Protein AF-0000000075139981 (afdb_homodimer)

Sequence (364 aa):
MVPLRWGAVAALVLLVSISVVKASDPNGEVESMTYFVHCTDEVNIVAGPGKDGRDLTKLAFGSTLVFDNDVTVGPERDSKLVGRRQGMAVMDNFAGTNYYLLFTVIFEHHEKYQGSLQVQGTEIGSGAREITVVGGTGDFRGARGYSTFHLYTSDPYPIIQQDFVIYKSSFNYKPSADSSDMMVPLRWGAVAALVLLVSISVVKASDPNGEVESMTYFVHCTDEVNIVAGPGKDGRDLTKLAFGSTLVFDNDVTVGPERDSKLVGRRQGMAVMDNFAGTNYYLLFTVIFEHHEKYQGSLQVQGTEIGSGAREITVVGGTGDFRGARGYSTFHLYTSDPYPIIQQDFVIYKSSFNYKPSADSSDM

Nearest PDB structures (foldseek):
  4h69-assembly2_F  TM=7.386E-01  e=1.114E-06  Physcomitrium patens
  4h69-assembly2_C  TM=7.225E-01  e=1.175E-06  Physcomitrium patens
  4h69-assembly1_A  TM=7.412E-01  e=1.057E-06  Physcomitrium patens
  4h6a-assembly2_F  TM=7.439E-01  e=2.209E-06  Physcomitrium patens
  4h6c-assembly2_B  TM=7.080E-01  e=1.114E-06  Physcomitrium patens

Secondary structure (DSSP, 8-state):
-------------------------TT--EEEEEEEEE--S-EEEEESTTTT---GGG--TT-EEEEEEEEESSSSTTSPEEEEEEEEEEE--TTS--EEEEEEEEESS-SS--EEEEEEEEEE-SSSEEEEEEEEEETTTT--EEEEEEEEE-SSS-EEEEEEEEEGGGTT----GGGS--/-------------------------TT--EEEEEEEEE--S-EEEEESTTTTS--GGG--TT-EEEEEEEEESSSSTTSPEEEEEEEEEEE-STTS--EEEEEEEEESS-SS--EEEEEEEEEESSSSEEEEEEEEEETTTT--EEEEEEEEE-SSS-EEEEEEEEEGGGTT----GGGS--

Organism: Marchantia polymorpha (NCBI:txid3197)

Solvent-accessible surface area (backbone atoms only — not comparable to full-atom values): 19180 Å² total; per-residue (Å²): 132,78,80,78,79,78,75,80,77,78,75,76,75,76,76,75,75,73,76,69,76,77,77,65,31,91,86,53,49,65,47,75,48,66,33,19,37,42,54,58,89,47,51,41,33,76,25,27,46,45,50,80,35,70,59,73,86,48,58,36,60,32,15,24,36,39,42,60,25,49,23,16,66,40,86,52,92,84,35,58,65,26,32,38,38,40,39,37,38,29,25,23,26,83,86,57,82,37,38,29,35,42,35,34,38,37,34,76,54,42,93,85,50,50,38,28,40,33,35,41,32,47,50,42,70,80,72,62,23,41,32,16,25,58,24,35,34,69,43,28,38,61,20,34,22,33,32,37,34,33,78,69,39,65,71,96,44,40,28,32,40,40,35,38,42,32,29,39,89,37,26,64,69,74,78,63,80,79,72,57,91,121,133,80,79,77,76,79,75,78,75,75,77,74,75,75,77,75,75,73,71,72,72,69,80,51,40,91,87,62,49,64,47,76,49,66,34,19,36,43,55,61,85,49,46,37,27,27,31,50,48,43,36,88,36,71,55,73,86,46,57,38,65,54,14,26,35,26,30,41,25,49,23,17,65,40,86,53,91,84,35,58,64,26,33,35,36,30,26,37,35,31,26,71,31,88,85,59,82,35,37,36,36,42,36,17,41,39,33,76,52,40,93,86,47,50,33,28,40,27,35,44,43,59,51,44,72,80,73,62,23,40,38,39,31,56,17,10,28,70,43,26,35,44,21,35,40,35,32,39,35,34,80,69,40,65,70,98,44,38,28,32,38,38,36,38,42,33,28,40,80,36,28,62,69,74,78,62,80,80,72,58,92,120

pLDDT: mean 82.08, std 22.67, range [23.89, 98.75]

InterPro domains:
  IPR004265 Dirigent protein [PF03018] (44-154)
  IPR004265 Dirigent protein [PTHR21495] (23-154)
  IPR044859 Allene oxide cyclase/Dirigent protein [G3DSA:2.40.480.10] (20-164)

Structure (mmCIF, N/CA/C/O backbone):
data_AF-0000000075139981-model_v1
#
loop_
_entity.id
_entity.type
_entity.pdbx_description
1 polymer 'Dirigent protein'
#
loop_
_atom_site.group_PDB
_atom_site.id
_atom_site.type_symbol
_atom_site.label_atom_id
_atom_site.label_alt_id
_atom_site.label_comp_id
_atom_site.label_asym_id
_atom_site.label_entity_id
_atom_site.label_seq_id
_atom_site.pdbx_PDB_ins_code
_atom_site.Cartn_x
_atom_site.Cartn_y
_atom_site.Cartn_z
_atom_site.occupancy
_atom_site.B_iso_or_equiv
_atom_site.auth_seq_id
_atom_site.auth_comp_id
_atom_site.auth_asym_id
_atom_site.auth_atom_id
_atom_site.pdbx_PDB_model_num
ATOM 1 N N . MET A 1 1 ? 1.606 53.094 -37.344 1 25.81 1 MET A N 1
ATOM 2 C CA . MET A 1 1 ? 1.666 52.656 -35.969 1 25.81 1 MET A CA 1
ATOM 3 C C . MET A 1 1 ? 0.458 51.781 -35.625 1 25.81 1 MET A C 1
ATOM 5 O O . MET A 1 1 ? -0.66 52.281 -35.5 1 25.81 1 MET A O 1
ATOM 9 N N . VAL A 1 2 ? 0.405 50.625 -36.219 1 34.19 2 VAL A N 1
ATOM 10 C CA . VAL A 1 2 ? -0.708 49.688 -36.125 1 34.19 2 VAL A CA 1
ATOM 11 C C . VAL A 1 2 ? -0.905 49.281 -34.688 1 34.19 2 VAL A C 1
ATOM 13 O O . VAL A 1 2 ? 0.053 48.906 -34 1 34.19 2 VAL A O 1
ATOM 16 N N . PRO A 1 3 ? -1.941 49.75 -34.062 1 36 3 PRO A N 1
ATOM 17 C CA . PRO A 1 3 ? -2.127 49.406 -32.625 1 36 3 PRO A CA 1
ATOM 18 C C . PRO A 1 3 ? -2.23 47.906 -32.406 1 36 3 PRO A C 1
ATOM 20 O O . PRO A 1 3 ? -2.738 47.188 -33.25 1 36 3 PRO A O 1
ATOM 23 N N . LEU A 1 4 ? -1.202 47.344 -31.766 1 31.8 4 LEU A N 1
ATOM 24 C CA . LEU A 1 4 ? -1.07 45.969 -31.281 1 31.8 4 LEU A CA 1
ATOM 25 C C . LEU A 1 4 ? -2.215 45.625 -30.344 1 31.8 4 LEU A C 1
ATOM 27 O O . LEU A 1 4 ? -2.395 46.25 -29.312 1 31.8 4 LEU A O 1
ATOM 31 N N . ARG A 1 5 ? -3.377 45.188 -30.922 1 33.84 5 ARG A N 1
ATOM 32 C CA . ARG A 1 5 ? -4.492 44.656 -30.141 1 33.84 5 ARG A CA 1
ATOM 33 C C . ARG A 1 5 ? -4.023 43.594 -29.156 1 33.84 5 ARG A C 1
ATOM 35 O O . ARG A 1 5 ? -3.504 42.531 -29.578 1 33.84 5 ARG A O 1
ATOM 42 N N . TRP A 1 6 ? -3.547 43.938 -27.969 1 30.95 6 TRP A N 1
ATOM 43 C CA . TRP A 1 6 ? -3.211 43 -26.891 1 30.95 6 TRP A CA 1
ATOM 44 C C . TRP A 1 6 ? -4.398 42.125 -26.531 1 30.95 6 TRP A C 1
ATOM 46 O O . TRP A 1 6 ? -5.453 42.625 -26.125 1 30.95 6 TRP A O 1
ATOM 56 N N . GLY A 1 7 ? -4.727 41.125 -27.328 1 31.28 7 GLY A N 1
ATOM 57 C CA . GLY A 1 7 ? -5.75 40.188 -26.922 1 31.28 7 GLY A CA 1
ATOM 58 C C . GLY A 1 7 ? -5.48 39.562 -25.562 1 31.28 7 GLY A C 1
ATOM 59 O O . GLY A 1 7 ? -4.379 39.062 -25.312 1 31.28 7 GLY A O 1
ATOM 60 N N . ALA A 1 8 ? -6.184 40 -24.469 1 34.22 8 ALA A N 1
ATOM 61 C CA . ALA A 1 8 ? -6.203 39.5 -23.109 1 34.22 8 ALA A CA 1
ATOM 62 C C . ALA A 1 8 ? -6.57 38 -23.078 1 34.22 8 ALA A C 1
ATOM 64 O O . ALA A 1 8 ? -7.664 37.625 -23.516 1 34.22 8 ALA A O 1
ATOM 65 N N . VAL A 1 9 ? -5.641 37.156 -23.312 1 30.23 9 VAL A N 1
ATOM 66 C CA . VAL A 1 9 ? -5.891 35.75 -23.062 1 30.23 9 VAL A CA 1
ATOM 67 C C . VAL A 1 9 ? -6.254 35.562 -21.594 1 30.23 9 VAL A C 1
ATOM 69 O O . VAL A 1 9 ? -5.441 35.812 -20.703 1 30.23 9 VAL A O 1
ATOM 72 N N . ALA A 1 10 ? -7.492 35.656 -21.203 1 31.77 10 ALA A N 1
ATOM 73 C CA . ALA A 1 10 ? -7.98 35.312 -19.875 1 31.77 10 ALA A CA 1
ATOM 74 C C . ALA A 1 10 ? -7.676 33.844 -19.547 1 31.77 10 ALA A C 1
ATOM 76 O O . ALA A 1 10 ? -8.102 32.938 -20.266 1 31.77 10 ALA A O 1
ATOM 77 N N . ALA A 1 11 ? -6.551 33.594 -18.938 1 33.5 11 ALA A N 1
ATOM 78 C CA . ALA A 1 11 ? -6.25 32.312 -18.328 1 33.5 11 ALA A CA 1
ATOM 79 C C . ALA A 1 11 ? -7.348 31.891 -17.359 1 33.5 11 ALA A C 1
ATOM 81 O O . ALA A 1 11 ? -7.547 32.531 -16.328 1 33.5 11 ALA A O 1
ATOM 82 N N . LEU A 1 12 ? -8.359 31.312 -17.859 1 32.22 12 LEU A N 1
ATOM 83 C CA . LEU A 1 12 ? -9.328 30.656 -16.984 1 32.22 12 LEU A CA 1
ATOM 84 C C . LEU A 1 12 ? -8.641 29.609 -16.094 1 32.22 12 LEU A C 1
ATOM 86 O O . LEU A 1 12 ? -8.18 28.578 -16.578 1 32.22 12 LEU A O 1
ATOM 90 N N . VAL A 1 13 ? -8.031 30.062 -15.039 1 32.53 13 VAL A N 1
ATOM 91 C CA . VAL A 1 13 ? -7.617 29.141 -13.977 1 32.53 13 VAL A CA 1
ATOM 92 C C . VAL A 1 13 ? -8.828 28.359 -13.469 1 32.53 13 VAL A C 1
ATOM 94 O O . VAL A 1 13 ? -9.734 28.938 -12.859 1 32.53 13 VAL A O 1
ATOM 97 N N . LEU A 1 14 ? -9.188 27.297 -14.164 1 34.28 14 LEU A N 1
ATOM 98 C CA . LEU A 1 14 ? -10.133 26.328 -13.617 1 34.28 14 LEU A CA 1
ATOM 99 C C . LEU A 1 14 ? -9.719 25.891 -12.211 1 34.28 14 LEU A C 1
ATOM 101 O O . LEU A 1 14 ? -8.695 25.234 -12.047 1 34.28 14 LEU A O 1
ATOM 105 N N . LEU A 1 15 ? -10.172 26.609 -11.219 1 33.84 15 LEU A N 1
ATOM 106 C CA . LEU A 1 15 ? -10.164 26.125 -9.844 1 33.84 15 LEU A CA 1
ATOM 107 C C . LEU A 1 15 ? -10.805 24.75 -9.734 1 33.84 15 LEU A C 1
ATOM 109 O O . LEU A 1 15 ? -12.023 24.609 -9.891 1 33.84 15 LEU A O 1
ATOM 113 N N . VAL A 1 16 ? -10.117 23.75 -10.125 1 32.38 16 VAL A N 1
ATOM 114 C CA . VAL A 1 16 ? -10.531 22.391 -9.812 1 32.38 16 VAL A CA 1
ATOM 115 C C . VAL A 1 16 ? -10.758 22.266 -8.305 1 32.38 16 VAL A C 1
ATOM 117 O O . VAL A 1 16 ? -9.812 22.344 -7.52 1 32.38 16 VAL A O 1
ATOM 120 N N . SER A 1 17 ? -11.922 22.625 -7.848 1 31.53 17 SER A N 1
ATOM 121 C CA . SER A 1 17 ? -12.367 22.203 -6.52 1 31.53 17 SER A CA 1
ATOM 122 C C . SER A 1 17 ? -12.336 20.688 -6.383 1 31.53 17 SER A C 1
ATOM 124 O O . SER A 1 17 ? -13.117 19.984 -7.027 1 31.53 17 SER A O 1
ATOM 126 N N . ILE A 1 18 ? -11.219 20.188 -6.148 1 31.75 18 ILE A N 1
ATOM 127 C CA . ILE A 1 18 ? -11.125 18.797 -5.723 1 31.75 18 ILE A CA 1
ATOM 128 C C . ILE A 1 18 ? -12 18.578 -4.488 1 31.75 18 ILE A C 1
ATOM 130 O O . ILE A 1 18 ? -11.727 19.125 -3.422 1 31.75 18 ILE A O 1
ATOM 134 N N . SER A 1 19 ? -13.289 18.359 -4.754 1 29.16 19 SER A N 1
ATOM 135 C CA . SER A 1 19 ? -14.117 17.875 -3.656 1 29.16 19 SER A CA 1
ATOM 136 C C . SER A 1 19 ? -13.508 16.625 -3.008 1 29.16 19 SER A C 1
ATOM 138 O O . SER A 1 19 ? -13.438 15.57 -3.631 1 29.16 19 SER A O 1
ATOM 140 N N . VAL A 1 20 ? -12.648 16.812 -2.08 1 31.19 20 VAL A N 1
ATOM 141 C CA . VAL A 1 20 ? -12.172 15.734 -1.219 1 31.19 20 VAL A CA 1
ATOM 142 C C . VAL A 1 20 ? -13.352 15.078 -0.509 1 31.19 20 VAL A C 1
ATOM 144 O O . VAL A 1 20 ? -14.102 15.742 0.215 1 31.19 20 VAL A O 1
ATOM 147 N N . VAL A 1 21 ? -14.031 14.188 -1.089 1 32.41 21 VAL A N 1
ATOM 148 C CA . VAL A 1 21 ? -15.016 13.438 -0.307 1 32.41 21 VAL A CA 1
ATOM 149 C C . VAL A 1 21 ? -14.43 13.094 1.062 1 32.41 21 VAL A C 1
ATOM 151 O O . VAL A 1 21 ? -13.359 12.5 1.155 1 32.41 21 VAL A O 1
ATOM 154 N N . LYS A 1 22 ? -14.727 13.844 2.088 1 35.25 22 LYS A N 1
ATOM 155 C CA . LYS A 1 22 ? -14.445 13.656 3.508 1 35.25 22 LYS A CA 1
ATOM 156 C C . LYS A 1 22 ? -14.734 12.227 3.941 1 35.25 22 LYS A C 1
ATOM 158 O O . LYS A 1 22 ? -15.867 11.75 3.82 1 35.25 22 LYS A O 1
ATOM 163 N N . ALA A 1 23 ? -13.898 11.289 3.766 1 40.94 23 ALA A N 1
ATOM 164 C CA . ALA A 1 23 ? -13.938 9.914 4.258 1 40.94 23 ALA A CA 1
ATOM 165 C C . ALA A 1 23 ? -14.219 9.875 5.758 1 40.94 23 ALA A C 1
ATOM 167 O O . ALA A 1 23 ? -13.484 10.469 6.551 1 40.94 23 ALA A O 1
ATOM 168 N N . SER A 1 24 ? -15.5 9.688 6.16 1 39.16 24 SER A N 1
ATOM 169 C CA . SER A 1 24 ? -16.125 9.883 7.469 1 39.16 24 SER A CA 1
ATOM 170 C C . SER A 1 24 ? -15.586 8.883 8.484 1 39.16 24 SER A C 1
ATOM 172 O O . SER A 1 24 ? -15.219 7.758 8.125 1 39.16 24 SER A O 1
ATOM 174 N N . ASP A 1 25 ? -14.719 9.211 9.422 1 47.19 25 ASP A N 1
ATOM 175 C CA . ASP A 1 25 ? -14.641 8.578 10.734 1 47.19 25 ASP A CA 1
ATOM 176 C C . ASP A 1 25 ? -15.961 7.918 11.117 1 47.19 25 ASP A C 1
ATOM 178 O O . ASP A 1 25 ? -17.031 8.461 10.836 1 47.19 25 ASP A O 1
ATOM 182 N N . PRO A 1 26 ? -16.031 6.609 11.25 1 49.06 26 PRO A N 1
ATOM 183 C CA . PRO A 1 26 ? -17.328 6.199 11.773 1 49.06 26 PRO A CA 1
ATOM 184 C C . PRO A 1 26 ? -18 7.281 12.625 1 49.06 26 PRO A C 1
ATOM 186 O O . PRO A 1 26 ? -19.219 7.422 12.617 1 49.06 26 PRO A O 1
ATOM 189 N N . ASN A 1 27 ? -17.172 7.941 13.469 1 54.03 27 ASN A N 1
ATOM 190 C CA . ASN A 1 27 ? -17.781 8.984 14.289 1 54.03 27 ASN A CA 1
ATOM 191 C C . ASN A 1 27 ? -17.609 10.359 13.656 1 54.03 27 ASN A C 1
ATOM 193 O O . ASN A 1 27 ? -18.109 11.359 14.18 1 54.03 27 ASN A O 1
ATOM 197 N N . GLY A 1 28 ? -17 10.367 12.523 1 67.44 28 GLY A N 1
ATOM 198 C CA . GLY A 1 28 ? -16.953 11.539 11.656 1 67.44 28 GLY A CA 1
ATOM 199 C C . GLY A 1 28 ? -15.891 12.531 12.055 1 67.44 28 GLY A C 1
ATOM 200 O O . GLY A 1 28 ? -15.602 13.477 11.312 1 67.44 28 GLY A O 1
ATOM 201 N N . GLU A 1 29 ? -15.148 12.328 13.242 1 87.56 29 GLU A N 1
ATOM 202 C CA . GLU A 1 29 ? -14.18 13.359 13.609 1 87.56 29 GLU A CA 1
ATOM 203 C C . GLU A 1 29 ? -12.781 13.016 13.094 1 87.56 29 GLU A C 1
ATOM 205 O O . GLU A 1 29 ? -12.281 11.914 13.336 1 87.56 29 GLU A O 1
ATOM 210 N N . VAL A 1 30 ? -12.18 13.953 12.43 1 93.44 30 VAL A N 1
ATOM 211 C CA . VAL A 1 30 ? -10.867 13.703 11.836 1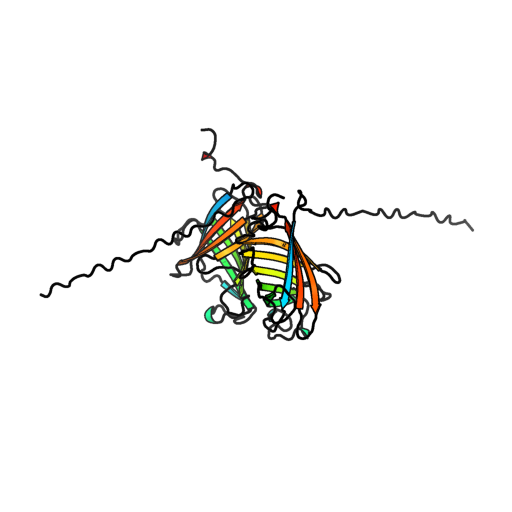 93.44 30 VAL A CA 1
ATOM 212 C C . VAL A 1 30 ? -9.906 14.828 12.195 1 93.44 30 VAL A C 1
ATOM 214 O O . VAL A 1 30 ? -10.336 15.93 12.539 1 93.44 30 VAL A O 1
ATOM 217 N N . GLU A 1 31 ? -8.664 14.477 12.352 1 93.62 31 GLU A N 1
ATOM 218 C CA . GLU A 1 31 ? -7.547 15.414 12.367 1 93.62 31 GLU A CA 1
ATOM 219 C C . GLU A 1 31 ? -6.891 15.508 10.992 1 93.62 31 GLU A C 1
ATOM 221 O O . GLU A 1 31 ? -6.438 14.5 10.445 1 93.62 31 GLU A O 1
ATOM 226 N N . SER A 1 32 ? -6.953 16.734 10.406 1 95.44 32 SER A N 1
ATOM 227 C CA . SER A 1 32 ? -6.355 16.938 9.094 1 95.44 32 SER A CA 1
ATOM 228 C C . SER A 1 32 ? -5.051 17.719 9.195 1 95.44 32 SER A C 1
ATOM 230 O O . SER A 1 32 ? -4.973 18.703 9.93 1 95.44 32 SER A O 1
ATOM 232 N N . MET A 1 33 ? -4.066 17.25 8.461 1 95.94 33 MET A N 1
ATOM 233 C CA . MET A 1 33 ? -2.762 17.906 8.391 1 95.94 33 MET A CA 1
ATOM 234 C C . MET A 1 33 ? -2.248 17.953 6.961 1 95.94 33 MET A C 1
ATOM 236 O O . MET A 1 33 ? -2.418 17 6.199 1 95.94 33 MET A O 1
ATOM 240 N N . THR A 1 34 ? -1.642 19.047 6.625 1 97.62 34 THR A N 1
ATOM 241 C CA . THR A 1 34 ? -1.031 19.219 5.309 1 97.62 34 THR A CA 1
ATOM 242 C C . THR A 1 34 ? 0.443 19.594 5.445 1 97.62 34 THR A C 1
ATOM 244 O O . THR A 1 34 ? 0.798 20.469 6.227 1 97.62 34 THR A O 1
ATOM 247 N N . TYR A 1 35 ? 1.273 18.906 4.621 1 97.94 35 TYR A N 1
ATOM 248 C CA . TYR A 1 35 ? 2.697 19.219 4.586 1 97.94 35 TYR A CA 1
ATOM 249 C C . TYR A 1 35 ? 3.242 19.109 3.164 1 97.94 35 TYR A C 1
ATOM 251 O O . TYR A 1 35 ? 2.531 18.688 2.252 1 97.94 35 TYR A O 1
ATOM 259 N N . PHE A 1 36 ? 4.523 19.531 3.133 1 98.38 36 PHE A N 1
ATOM 260 C CA . PHE A 1 36 ? 5.191 19.516 1.838 1 98.38 36 PHE A CA 1
ATOM 261 C C . PHE A 1 36 ? 6.477 18.703 1.904 1 98.38 36 PHE A C 1
ATOM 263 O O . PHE A 1 36 ? 7.285 18.875 2.82 1 98.38 36 PHE A O 1
ATOM 270 N N . VAL A 1 37 ? 6.59 17.844 0.97 1 97.94 37 VAL A N 1
ATOM 271 C CA . VAL A 1 37 ? 7.738 16.938 0.892 1 97.94 37 VAL A CA 1
ATOM 272 C C . VAL A 1 37 ? 8.695 17.422 -0.196 1 97.94 37 VAL A C 1
ATOM 274 O O . VAL A 1 37 ? 8.312 17.547 -1.361 1 97.94 37 VAL A O 1
ATOM 277 N N . HIS A 1 38 ? 9.906 17.641 0.156 1 97.44 38 HIS A N 1
ATOM 278 C CA . HIS A 1 38 ? 10.945 18.094 -0.771 1 97.44 38 HIS A CA 1
ATOM 279 C C . HIS A 1 38 ? 11.766 16.906 -1.287 1 97.44 38 HIS A C 1
ATOM 281 O O . HIS A 1 38 ? 12.586 16.359 -0.554 1 97.44 38 HIS A O 1
ATOM 287 N N . CYS A 1 39 ? 11.5 16.547 -2.539 1 94.25 39 CYS A N 1
ATOM 288 C CA . CYS A 1 39 ? 12.148 15.391 -3.146 1 94.25 39 CYS A CA 1
ATOM 289 C C . CYS A 1 39 ? 13.469 15.781 -3.789 1 94.25 39 CYS A C 1
ATOM 291 O O . CYS A 1 39 ? 13.625 15.688 -5.008 1 94.25 39 CYS A O 1
ATOM 293 N N . THR A 1 40 ? 14.414 16.016 -3.043 1 90.38 40 THR A N 1
ATOM 294 C CA . THR A 1 40 ? 15.734 16.406 -3.529 1 90.38 40 THR A CA 1
ATOM 295 C C . THR A 1 40 ? 16.516 15.188 -3.994 1 90.38 40 THR A C 1
ATOM 297 O O . THR A 1 40 ? 15.945 14.133 -4.258 1 90.38 40 THR A O 1
ATOM 300 N N . ASP A 1 41 ? 17.797 15.297 -4.207 1 81.88 41 ASP A N 1
ATOM 301 C CA . ASP A 1 41 ? 18.656 14.234 -4.742 1 81.88 41 ASP A CA 1
ATOM 302 C C . ASP A 1 41 ? 18.938 13.172 -3.684 1 81.88 41 ASP A C 1
ATOM 304 O O . ASP A 1 41 ? 19.828 12.336 -3.859 1 81.88 41 ASP A O 1
ATOM 308 N N . GLU A 1 42 ? 18.172 13.141 -2.705 1 86.81 42 GLU A N 1
ATOM 309 C CA . GLU A 1 42 ? 18.328 12.141 -1.654 1 86.81 42 GLU A CA 1
ATOM 310 C C . GLU A 1 42 ? 17.5 10.898 -1.946 1 86.81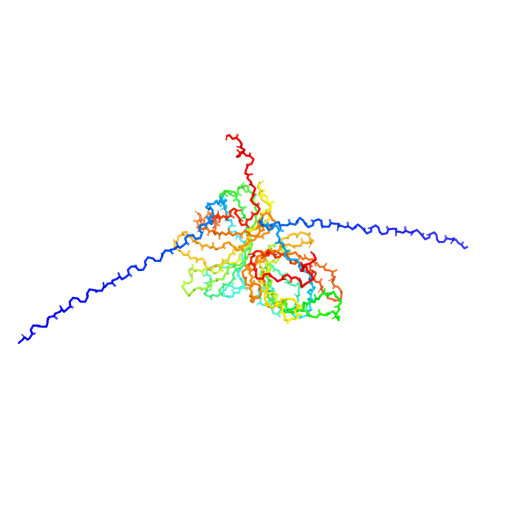 42 GLU A C 1
ATOM 312 O O . GLU A 1 42 ? 16.641 10.516 -1.149 1 86.81 42 GLU A O 1
ATOM 317 N N . VAL A 1 43 ? 17.734 10.359 -3.168 1 89.62 43 VAL A N 1
ATOM 318 C CA . VAL A 1 43 ? 17.047 9.164 -3.639 1 89.62 43 VAL A CA 1
ATOM 319 C C . VAL A 1 43 ? 18.031 8.234 -4.328 1 89.62 43 VAL A C 1
ATOM 321 O O . VAL A 1 43 ? 19 8.695 -4.953 1 89.62 43 VAL A O 1
ATOM 324 N N . ASN A 1 44 ? 17.891 6.91 -4.125 1 92.06 44 ASN A N 1
ATOM 325 C CA . ASN A 1 44 ? 18.688 5.906 -4.812 1 92.06 44 ASN A CA 1
ATOM 326 C C . ASN A 1 44 ? 17.828 4.754 -5.316 1 92.06 44 ASN A C 1
ATOM 328 O O . ASN A 1 44 ? 16.844 4.371 -4.668 1 92.06 44 ASN A O 1
ATOM 332 N N . ILE A 1 45 ? 18.25 4.234 -6.508 1 92.12 45 ILE A N 1
ATOM 333 C CA . ILE A 1 45 ? 17.672 2.988 -6.996 1 92.12 45 ILE A CA 1
ATOM 334 C C . ILE A 1 45 ? 18.406 1.8 -6.379 1 92.12 45 ILE A C 1
ATOM 336 O O . ILE A 1 45 ? 19.609 1.618 -6.605 1 92.12 45 ILE A O 1
ATOM 340 N N . VAL A 1 46 ? 17.719 0.926 -5.629 1 91.06 46 VAL A N 1
ATOM 341 C CA . VAL A 1 46 ? 18.438 -0.056 -4.82 1 91.06 46 VAL A CA 1
ATOM 342 C C . VAL A 1 46 ? 18.125 -1.464 -5.32 1 91.06 46 VAL A C 1
ATOM 344 O O . VAL A 1 46 ? 18.797 -2.428 -4.941 1 91.06 46 VAL A O 1
ATOM 347 N N . ALA A 1 47 ? 17.125 -1.591 -6.117 1 90.06 47 ALA A N 1
ATOM 348 C CA . ALA A 1 47 ? 16.781 -2.889 -6.688 1 90.06 47 ALA A CA 1
ATOM 349 C C . ALA A 1 47 ? 16.062 -2.725 -8.023 1 90.06 47 ALA A C 1
ATOM 351 O O . ALA A 1 47 ? 15.484 -1.67 -8.305 1 90.06 47 ALA A O 1
ATOM 352 N N . GLY A 1 48 ? 16.078 -3.76 -8.875 1 89.94 48 GLY A N 1
ATOM 353 C CA . GLY A 1 48 ? 15.398 -3.736 -10.164 1 89.94 48 GLY A CA 1
ATOM 354 C C . GLY A 1 48 ? 16.172 -3.012 -11.242 1 89.94 48 GLY A C 1
ATOM 355 O O . GLY A 1 48 ? 17.375 -2.781 -11.094 1 89.94 48 GLY A O 1
ATOM 356 N N . PRO A 1 49 ? 15.43 -2.791 -12.336 1 83.25 49 PRO A N 1
ATOM 357 C CA . PRO A 1 49 ? 16.078 -2.037 -13.414 1 83.25 49 PRO A CA 1
ATOM 358 C C . PRO A 1 49 ? 16.625 -0.688 -12.945 1 83.25 49 PRO A C 1
ATOM 360 O O . PRO A 1 49 ? 15.953 0.015 -12.18 1 83.25 49 PRO A O 1
ATOM 363 N N . GLY A 1 50 ? 17.797 -0.432 -13.398 1 78.94 50 GLY A N 1
ATOM 364 C CA . GLY A 1 50 ? 18.438 0.823 -13.031 1 78.94 50 GLY A CA 1
ATOM 365 C C . GLY A 1 50 ? 19.188 0.749 -11.719 1 78.94 50 GLY A C 1
ATOM 366 O O . GLY A 1 50 ? 19.75 1.746 -11.258 1 78.94 50 GLY A O 1
ATOM 367 N N . LYS A 1 51 ? 19.156 -0.624 -11.391 1 78.25 51 LYS A N 1
ATOM 368 C CA . LYS A 1 51 ? 19.859 -0.831 -10.125 1 78.25 51 LYS A CA 1
ATOM 369 C C . LYS A 1 51 ? 21.344 -0.491 -10.266 1 78.25 51 LYS A C 1
ATOM 371 O O . LYS A 1 51 ? 21.969 -0.818 -11.273 1 78.25 51 LYS A O 1
ATOM 376 N N . ASP A 1 52 ? 21.781 0.582 -9.711 1 74.19 52 ASP A N 1
ATOM 377 C CA . ASP A 1 52 ? 23.172 1.029 -9.625 1 74.19 52 ASP A CA 1
ATOM 378 C C . ASP A 1 52 ? 23.312 2.488 -10.055 1 74.19 52 ASP A C 1
ATOM 380 O O . ASP A 1 52 ? 24.406 2.949 -10.375 1 74.19 52 ASP A O 1
ATOM 384 N N . GLY A 1 53 ? 22.172 3.023 -10.141 1 74.81 53 GLY A N 1
ATOM 385 C CA . GLY A 1 53 ? 22.234 4.438 -10.477 1 74.81 53 GLY A CA 1
ATOM 386 C C . GLY A 1 53 ? 21.141 5.254 -9.828 1 74.81 53 GLY A C 1
ATOM 387 O O . GLY A 1 53 ? 20.438 4.762 -8.938 1 74.81 53 GLY A O 1
ATOM 388 N N . ARG A 1 54 ? 21.25 6.535 -10.148 1 79.62 54 ARG A N 1
ATOM 389 C CA . ARG A 1 54 ? 20.219 7.484 -9.719 1 79.62 54 ARG A CA 1
ATOM 390 C C . ARG A 1 54 ? 19.469 8.047 -10.914 1 79.62 54 ARG A C 1
ATOM 392 O O . ARG A 1 54 ? 18.797 9.07 -10.797 1 79.62 54 ARG A O 1
ATOM 399 N N . ASP A 1 55 ? 19.719 7.391 -12.047 1 86.19 55 ASP A N 1
ATOM 400 C CA . ASP A 1 55 ? 19.078 7.863 -13.266 1 86.19 55 ASP A CA 1
ATOM 401 C C . ASP A 1 55 ? 17.609 7.434 -13.305 1 86.19 55 ASP A C 1
ATOM 403 O O . ASP A 1 55 ? 17.281 6.336 -13.758 1 86.19 55 ASP A O 1
ATOM 407 N N . LEU A 1 56 ? 16.75 8.289 -12.945 1 84.38 56 LEU A N 1
ATOM 408 C CA . LEU A 1 56 ? 15.336 7.988 -12.766 1 84.38 56 LEU A CA 1
ATOM 409 C C . LEU A 1 56 ? 14.656 7.734 -14.109 1 84.38 56 LEU A C 1
ATOM 411 O O . LEU A 1 56 ? 13.531 7.23 -14.164 1 84.38 56 LEU A O 1
ATOM 415 N N . THR A 1 57 ? 15.289 8.016 -15.188 1 84.75 57 THR A N 1
ATOM 416 C CA . THR A 1 57 ? 14.711 7.758 -16.5 1 84.75 57 THR A CA 1
ATOM 417 C C . THR A 1 57 ? 14.797 6.277 -16.844 1 84.75 57 THR A C 1
ATOM 419 O O . THR A 1 57 ? 14.148 5.816 -17.797 1 84.75 57 THR A O 1
ATOM 422 N N . LYS A 1 58 ? 15.531 5.562 -16.078 1 86.69 58 LYS A N 1
ATOM 423 C CA . LYS A 1 58 ? 15.742 4.148 -16.359 1 86.69 58 LYS A CA 1
ATOM 424 C C . LYS A 1 58 ? 14.82 3.27 -15.531 1 86.69 58 LYS A C 1
ATOM 426 O O . LYS A 1 58 ? 14.93 2.043 -15.547 1 86.69 58 LYS A O 1
ATOM 431 N N . LEU A 1 59 ? 13.945 3.91 -14.844 1 89.75 59 LEU A N 1
ATOM 432 C CA . LEU A 1 59 ? 13.039 3.135 -14 1 89.75 59 LEU A CA 1
ATOM 433 C C . LEU A 1 59 ? 12.109 2.277 -14.852 1 89.75 59 LEU A C 1
ATOM 435 O O . LEU A 1 59 ? 11.656 2.711 -15.914 1 89.75 59 LEU A O 1
ATOM 439 N N . ALA A 1 60 ? 11.914 1.068 -14.398 1 91.44 60 ALA A N 1
ATOM 440 C CA . ALA A 1 60 ? 10.969 0.135 -15 1 91.44 60 ALA A CA 1
ATOM 441 C C . ALA A 1 60 ? 10.312 -0.744 -13.938 1 91.44 60 ALA A C 1
ATOM 443 O O . ALA A 1 60 ? 10.609 -0.616 -12.75 1 91.44 60 ALA A O 1
ATOM 444 N N . PHE A 1 61 ? 9.461 -1.6 -14.43 1 92.5 61 PHE A N 1
ATOM 445 C CA . PHE A 1 61 ? 8.734 -2.502 -13.539 1 92.5 61 PHE A CA 1
ATOM 446 C C . PHE A 1 61 ? 9.695 -3.203 -12.586 1 92.5 61 PHE A C 1
ATOM 448 O O . PHE A 1 61 ? 10.664 -3.828 -13.016 1 92.5 61 PHE A O 1
ATOM 455 N N . GLY A 1 62 ? 9.43 -2.941 -11.25 1 93.12 62 GLY A N 1
ATOM 456 C CA . GLY A 1 62 ? 10.234 -3.568 -10.211 1 93.12 62 GLY A CA 1
ATOM 457 C C . GLY A 1 62 ? 11.305 -2.652 -9.656 1 93.12 62 GLY A C 1
ATOM 458 O O . GLY A 1 62 ? 11.945 -2.975 -8.656 1 93.12 62 GLY A O 1
ATOM 459 N N . SER A 1 63 ? 11.531 -1.577 -10.336 1 93.88 63 SER A N 1
ATOM 460 C CA . SER A 1 63 ? 12.492 -0.631 -9.773 1 93.88 63 SER A CA 1
ATOM 461 C C . SER A 1 63 ? 12.102 -0.231 -8.352 1 93.88 63 SER A C 1
ATOM 463 O O . SER A 1 63 ? 10.93 0.038 -8.078 1 93.88 63 SER A O 1
ATOM 465 N N . THR A 1 64 ? 13.109 -0.224 -7.504 1 94.19 64 THR A N 1
ATOM 466 C CA . THR A 1 64 ? 12.914 0.135 -6.105 1 94.19 64 THR A CA 1
ATOM 467 C C . THR A 1 64 ? 13.797 1.319 -5.723 1 94.19 64 THR A C 1
ATOM 469 O O . THR A 1 64 ? 15.016 1.271 -5.891 1 94.19 64 THR A O 1
ATOM 472 N N . LEU A 1 65 ? 13.086 2.301 -5.199 1 95.06 65 LEU A N 1
ATOM 473 C CA . LEU A 1 65 ? 13.758 3.512 -4.742 1 95.06 65 LEU A CA 1
ATOM 474 C C . LEU A 1 65 ? 13.711 3.611 -3.221 1 95.06 65 LEU A C 1
ATOM 476 O O . LEU A 1 65 ? 12.75 3.176 -2.592 1 95.06 65 LEU A O 1
ATOM 480 N N . VAL A 1 66 ? 14.805 4.195 -2.676 1 96 66 VAL A N 1
ATOM 481 C CA . VAL A 1 66 ? 14.812 4.586 -1.271 1 96 66 VAL A CA 1
ATOM 482 C C . VAL A 1 66 ? 15.031 6.094 -1.153 1 96 66 VAL A C 1
ATOM 484 O O . VAL A 1 66 ? 15.789 6.68 -1.924 1 96 66 VAL A O 1
ATOM 487 N N . PHE A 1 67 ? 14.305 6.695 -0.26 1 96.12 67 PHE A N 1
ATOM 488 C CA . PHE A 1 67 ? 14.375 8.148 -0.196 1 96.12 67 PHE A CA 1
ATOM 489 C C . PHE A 1 67 ? 14.398 8.633 1.251 1 96.12 67 PHE A C 1
ATOM 491 O O . PHE A 1 67 ? 14.008 7.891 2.16 1 96.12 67 PHE A O 1
ATOM 498 N N . ASP A 1 68 ? 14.898 9.766 1.468 1 97.56 68 ASP A N 1
ATOM 499 C CA . ASP A 1 68 ? 14.961 10.562 2.689 1 97.56 68 ASP A CA 1
ATOM 500 C C . ASP A 1 68 ? 14.68 12.031 2.4 1 97.56 68 ASP A C 1
ATOM 502 O O . ASP A 1 68 ? 15.547 12.75 1.896 1 97.56 68 ASP A O 1
ATOM 506 N N . ASN A 1 69 ? 13.453 12.484 2.77 1 97.56 69 ASN A N 1
ATOM 507 C CA . ASN A 1 69 ? 13.008 13.797 2.334 1 97.56 69 ASN A CA 1
ATOM 508 C C . ASN A 1 69 ? 12.734 14.719 3.52 1 97.56 69 ASN A C 1
ATOM 510 O O . ASN A 1 69 ? 12.219 14.281 4.547 1 97.56 69 ASN A O 1
ATOM 514 N N . ASP A 1 70 ? 12.906 16 3.248 1 97.5 70 ASP A N 1
ATOM 515 C CA . ASP A 1 70 ? 12.422 17 4.184 1 97.5 70 ASP A CA 1
ATOM 516 C C . ASP A 1 70 ? 10.898 17.141 4.098 1 97.5 70 ASP A C 1
ATOM 518 O O . ASP A 1 70 ? 10.328 17.109 3.008 1 97.5 70 ASP A O 1
ATOM 522 N N . VAL A 1 71 ? 10.328 17.297 5.242 1 97.88 71 VAL A N 1
ATOM 523 C CA . VAL A 1 71 ? 8.906 17.625 5.344 1 97.88 71 VAL A CA 1
ATOM 524 C C . VAL A 1 71 ? 8.742 18.984 6.012 1 97.88 71 VAL A C 1
ATOM 526 O O . VAL A 1 71 ? 9.25 19.219 7.113 1 97.88 71 VAL A O 1
ATOM 529 N N . THR A 1 72 ? 7.973 19.875 5.375 1 98.19 72 THR A N 1
ATOM 530 C CA . THR A 1 72 ? 7.848 21.25 5.871 1 98.19 72 THR A CA 1
ATOM 531 C C . THR A 1 72 ? 6.383 21.656 5.934 1 98.19 72 THR A C 1
ATOM 533 O O . THR A 1 72 ? 5.508 20.969 5.402 1 98.19 72 THR A O 1
ATOM 536 N N . VAL A 1 73 ? 6.145 22.828 6.59 1 97.69 73 VAL A N 1
ATOM 537 C CA . VAL A 1 73 ? 4.789 23.359 6.723 1 97.69 73 VAL A CA 1
ATOM 538 C C . VAL A 1 73 ? 4.355 23.984 5.402 1 97.69 73 VAL A C 1
ATOM 540 O O . VAL A 1 73 ? 3.174 23.953 5.047 1 97.69 73 VAL A O 1
ATOM 543 N N . GLY A 1 74 ? 5.332 24.547 4.617 1 97.81 74 GLY A N 1
ATOM 544 C CA . GLY A 1 74 ? 5.051 25.172 3.334 1 97.81 74 GLY A CA 1
ATOM 545 C C . GLY A 1 74 ? 5.98 24.703 2.227 1 97.81 74 GLY A C 1
ATOM 546 O O . GLY A 1 74 ? 6.953 23.984 2.484 1 97.81 74 GLY A O 1
ATOM 547 N N . PRO A 1 75 ? 5.691 25.125 0.995 1 97.5 75 PRO A N 1
ATOM 548 C CA . PRO A 1 75 ? 6.453 24.625 -0.155 1 97.5 75 PRO A CA 1
ATOM 549 C C . PRO A 1 75 ? 7.758 25.391 -0.374 1 97.5 75 PRO A C 1
ATOM 551 O O . PRO A 1 75 ? 8.609 24.953 -1.153 1 97.5 75 PRO A O 1
ATOM 554 N N . GLU A 1 76 ? 7.867 26.484 0.359 1 96.69 76 GLU A N 1
ATOM 555 C CA . GLU A 1 76 ? 9.078 27.281 0.166 1 96.69 76 GLU A CA 1
ATOM 556 C C . GLU A 1 76 ? 10.297 26.594 0.754 1 96.69 76 GLU A C 1
ATOM 558 O O . GLU A 1 76 ? 10.203 25.922 1.789 1 96.69 76 GLU A O 1
ATOM 563 N N . ARG A 1 77 ? 11.469 26.828 0.173 1 90.62 77 ARG A N 1
ATOM 564 C CA . ARG A 1 77 ? 12.703 26.156 0.587 1 90.62 77 ARG A CA 1
ATOM 565 C C . ARG A 1 77 ? 13.055 26.516 2.029 1 90.62 77 ARG A C 1
ATOM 567 O O . ARG A 1 77 ? 13.68 25.719 2.73 1 90.62 77 ARG A O 1
ATOM 574 N N . ASP A 1 78 ? 12.672 27.703 2.465 1 94.19 78 ASP A N 1
ATOM 575 C CA . ASP A 1 78 ? 13.008 28.125 3.822 1 94.19 78 ASP A CA 1
ATOM 57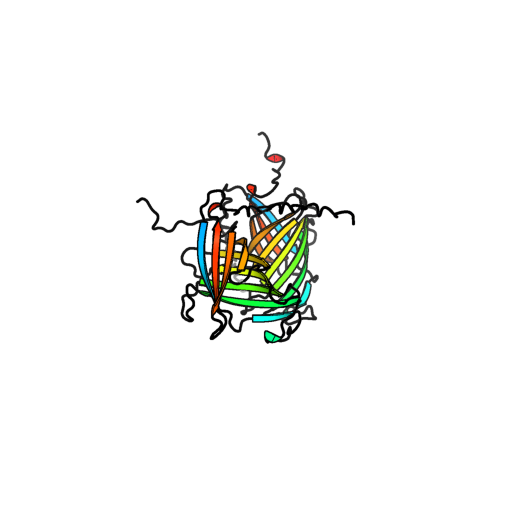6 C C . ASP A 1 78 ? 11.828 27.922 4.77 1 94.19 78 ASP A C 1
ATOM 578 O O . ASP A 1 78 ? 11.789 28.5 5.859 1 94.19 78 ASP A O 1
ATOM 582 N N . SER A 1 79 ? 10.984 27.125 4.27 1 96.62 79 SER A N 1
ATOM 583 C CA . SER A 1 79 ? 9.82 26.828 5.094 1 96.62 79 SER A CA 1
ATOM 584 C C . SER A 1 79 ? 10.211 26.047 6.34 1 96.62 79 SER A C 1
ATOM 586 O O . SER A 1 79 ? 11.172 25.266 6.316 1 96.62 79 SER A O 1
ATOM 588 N N . LYS A 1 80 ? 9.461 26.266 7.445 1 97.31 80 LYS A N 1
ATOM 589 C CA . LYS A 1 80 ? 9.719 25.578 8.711 1 97.31 80 LYS A CA 1
ATOM 590 C C . LYS A 1 80 ? 9.688 24.062 8.531 1 97.31 80 LYS A C 1
ATOM 592 O O . LYS A 1 80 ? 8.734 23.516 7.969 1 97.31 80 LYS A O 1
ATOM 597 N N . LEU A 1 81 ? 10.766 23.391 9.047 1 97.44 81 LEU A N 1
ATOM 598 C CA . LEU A 1 81 ? 10.883 21.938 9.039 1 97.44 81 LEU A CA 1
ATOM 599 C C . LEU A 1 81 ? 9.969 21.312 10.086 1 97.44 81 LEU A C 1
ATOM 601 O O . LEU A 1 81 ? 9.93 21.766 11.234 1 97.44 81 LEU A O 1
ATOM 605 N N . VAL A 1 82 ? 9.227 20.281 9.664 1 97.44 82 VAL A N 1
ATOM 606 C CA . VAL A 1 82 ? 8.375 19.562 10.594 1 97.44 82 VAL A CA 1
ATOM 607 C C . VAL A 1 82 ? 8.969 18.172 10.883 1 97.44 82 VAL A C 1
ATOM 609 O O . VAL A 1 82 ? 8.734 17.594 11.945 1 97.44 82 VAL A O 1
ATOM 612 N N . GLY A 1 83 ? 9.68 17.625 9.945 1 97.62 83 GLY A N 1
ATOM 613 C CA . GLY A 1 83 ? 10.281 16.312 10.109 1 97.62 83 GLY A CA 1
ATOM 614 C C . GLY A 1 83 ? 10.812 15.727 8.82 1 97.62 83 GLY A C 1
ATOM 615 O O . GLY A 1 83 ? 11.383 16.453 7.996 1 97.62 83 GLY A O 1
ATOM 616 N N . ARG A 1 84 ? 10.734 14.367 8.789 1 97.75 84 ARG A N 1
ATOM 617 C CA . ARG A 1 84 ? 11.289 13.625 7.664 1 97.75 84 ARG A CA 1
ATOM 618 C C . ARG A 1 84 ? 10.281 12.617 7.121 1 97.75 84 ARG A C 1
ATOM 620 O O . ARG A 1 84 ? 9.461 12.078 7.875 1 97.75 84 ARG A O 1
ATOM 627 N N . ARG A 1 85 ? 10.312 12.445 5.898 1 98.31 85 ARG A N 1
ATOM 628 C CA . ARG A 1 85 ? 9.688 11.305 5.242 1 98.31 85 ARG A CA 1
ATOM 629 C C . ARG A 1 85 ? 10.727 10.328 4.715 1 98.31 85 ARG A C 1
ATOM 631 O O . ARG A 1 85 ? 11.547 10.68 3.867 1 98.31 85 ARG A O 1
ATOM 638 N N . GLN A 1 86 ? 10.711 9.102 5.25 1 98.44 86 GLN A N 1
ATOM 639 C CA . GLN A 1 86 ? 11.711 8.086 4.934 1 98.44 86 GLN A CA 1
ATOM 640 C C . GLN A 1 86 ? 11.039 6.762 4.559 1 98.44 86 GLN A C 1
ATOM 642 O O . GLN A 1 86 ? 10.047 6.367 5.168 1 98.44 86 GLN A O 1
ATOM 647 N N . GLY A 1 87 ? 11.562 6.184 3.494 1 98.06 87 GLY A N 1
ATOM 648 C CA . GLY A 1 87 ? 10.992 4.91 3.086 1 98.06 87 GLY A CA 1
ATOM 649 C C . GLY A 1 87 ? 11.406 4.492 1.688 1 98.06 87 GLY A C 1
ATOM 650 O O . GLY A 1 87 ? 12.539 4.73 1.272 1 98.06 87 GLY A O 1
ATOM 651 N N . MET A 1 88 ? 10.469 3.82 1.028 1 97.06 88 MET A N 1
ATOM 652 C CA . MET A 1 88 ? 10.797 3.275 -0.287 1 97.06 88 MET A CA 1
ATOM 653 C C . MET A 1 88 ? 9.586 3.322 -1.211 1 97.06 88 MET A C 1
ATOM 655 O O . MET A 1 88 ? 8.453 3.459 -0.749 1 97.06 88 MET A O 1
ATOM 659 N N . ALA A 1 89 ? 9.859 3.277 -2.471 1 95.94 89 ALA A N 1
ATOM 660 C CA . ALA A 1 89 ? 8.891 3.178 -3.557 1 95.94 89 ALA A CA 1
ATOM 661 C C . ALA A 1 89 ? 9.258 2.049 -4.516 1 95.94 89 ALA A C 1
ATOM 663 O O . ALA A 1 89 ? 10.398 1.951 -4.965 1 95.94 89 ALA A O 1
ATOM 664 N N . VAL A 1 90 ? 8.344 1.183 -4.809 1 96.19 90 VAL A N 1
ATOM 665 C CA . VAL A 1 90 ? 8.523 0.078 -5.742 1 96.19 90 VAL A CA 1
ATOM 666 C C . VAL A 1 90 ? 7.582 0.247 -6.934 1 96.19 90 VAL A C 1
ATOM 668 O O . VAL A 1 90 ? 6.367 0.358 -6.762 1 96.19 90 VAL A O 1
ATOM 671 N N . MET A 1 91 ? 8.164 0.307 -8.148 1 94.5 91 MET A N 1
ATOM 672 C CA . MET A 1 91 ? 7.297 0.335 -9.32 1 94.5 91 MET A CA 1
ATOM 673 C C . MET A 1 91 ? 6.59 -1.004 -9.508 1 94.5 91 MET A C 1
ATOM 675 O O . MET A 1 91 ? 7.164 -1.942 -10.055 1 94.5 91 MET A O 1
ATOM 679 N N . ASP A 1 92 ? 5.328 -1.024 -9.102 1 95.5 92 ASP A N 1
ATOM 680 C CA . ASP A 1 92 ? 4.648 -2.311 -9 1 95.5 92 ASP A CA 1
ATOM 681 C C . ASP A 1 92 ? 3.533 -2.426 -10.039 1 95.5 92 ASP A C 1
ATOM 683 O O . ASP A 1 92 ? 2.6 -3.213 -9.875 1 95.5 92 ASP A O 1
ATOM 687 N N . ASN A 1 93 ? 3.498 -1.61 -10.969 1 92.56 93 ASN A N 1
ATOM 688 C CA . ASN A 1 93 ? 2.588 -1.698 -12.109 1 92.56 93 ASN A CA 1
ATOM 689 C C . ASN A 1 93 ? 3.342 -1.928 -13.414 1 92.56 93 ASN A C 1
ATOM 691 O O . ASN A 1 93 ? 4.305 -1.218 -13.711 1 92.56 93 ASN A O 1
ATOM 695 N N . PHE A 1 94 ? 2.789 -2.838 -14.141 1 87.25 94 PHE A N 1
ATOM 696 C CA . PHE A 1 94 ? 3.488 -3.238 -15.352 1 87.25 94 PHE A CA 1
ATOM 697 C C . PHE A 1 94 ? 3.512 -2.102 -16.359 1 87.25 94 PHE A C 1
ATOM 699 O O . PHE A 1 94 ? 4.43 -2.008 -17.188 1 87.25 94 PHE A O 1
ATOM 706 N N . ALA A 1 95 ? 2.568 -1.229 -16.281 1 86.12 95 ALA A N 1
ATOM 707 C CA . ALA A 1 95 ? 2.504 -0.072 -17.172 1 86.12 95 ALA A CA 1
ATOM 708 C C . ALA A 1 95 ? 3.516 0.993 -16.75 1 86.12 95 ALA A C 1
ATOM 710 O O . ALA A 1 95 ? 3.807 1.911 -17.516 1 86.12 95 ALA A O 1
ATOM 711 N N . GLY A 1 96 ? 4.047 0.883 -15.555 1 85.94 96 GLY A N 1
ATOM 712 C CA . GLY A 1 96 ? 5.066 1.809 -15.086 1 85.94 96 GLY A CA 1
ATOM 713 C C . GLY A 1 96 ? 4.5 3.15 -14.656 1 85.94 96 GLY A C 1
ATOM 714 O O . GLY A 1 96 ? 5.18 4.176 -14.75 1 85.94 96 GLY A O 1
ATOM 715 N N . THR A 1 97 ? 3.32 3.189 -14.109 1 84.19 97 THR A N 1
ATOM 716 C CA . THR A 1 97 ? 2.672 4.461 -13.812 1 84.19 97 THR A CA 1
ATOM 717 C C . THR A 1 97 ? 2.479 4.637 -12.312 1 84.19 97 THR A C 1
ATOM 719 O O . THR A 1 97 ? 2.225 5.742 -11.836 1 84.19 97 THR A O 1
ATOM 722 N N . ASN A 1 98 ? 2.588 3.508 -11.609 1 89.31 98 ASN A N 1
ATOM 723 C CA . ASN A 1 98 ? 2.312 3.598 -10.18 1 89.31 98 ASN A CA 1
ATOM 724 C C . ASN A 1 98 ? 3.426 2.961 -9.359 1 89.31 98 ASN A C 1
ATOM 726 O O . ASN A 1 98 ? 4.188 2.135 -9.859 1 89.31 98 ASN A O 1
ATOM 730 N N . TYR A 1 99 ? 3.477 3.447 -8.156 1 94.69 99 TYR A N 1
ATOM 731 C CA . TYR A 1 99 ? 4.414 2.906 -7.18 1 94.69 99 TYR A CA 1
ATOM 732 C C . TYR A 1 99 ? 3.68 2.361 -5.957 1 94.69 99 TYR A C 1
ATOM 734 O O . TYR A 1 99 ? 2.666 2.922 -5.539 1 94.69 99 TYR A O 1
ATOM 742 N N . TYR A 1 100 ? 4.137 1.227 -5.52 1 97.06 100 TYR A N 1
ATOM 743 C CA . TYR A 1 100 ? 3.871 0.861 -4.133 1 97.06 100 TYR A CA 1
ATOM 744 C C . TYR A 1 100 ? 4.75 1.659 -3.178 1 97.06 100 TYR A C 1
ATOM 746 O O . TYR A 1 100 ? 5.98 1.55 -3.221 1 97.06 100 TYR A O 1
ATOM 754 N N . LEU A 1 101 ? 4.07 2.385 -2.301 1 97.69 101 LEU A N 1
ATOM 755 C CA . LEU A 1 101 ? 4.793 3.232 -1.358 1 97.69 101 LEU A CA 1
ATOM 756 C C . LEU A 1 101 ? 4.777 2.629 0.041 1 97.69 101 LEU A C 1
ATOM 758 O O . LEU A 1 101 ? 3.744 2.129 0.494 1 97.69 101 LEU A O 1
ATOM 762 N N . LEU A 1 102 ? 5.91 2.625 0.636 1 98 102 LEU A N 1
ATOM 763 C CA . LEU A 1 102 ? 6.121 2.266 2.035 1 98 102 LEU A CA 1
ATOM 764 C C . LEU A 1 102 ? 7.008 3.293 2.73 1 98 102 LEU A C 1
ATOM 766 O O . LEU A 1 102 ? 8.227 3.307 2.535 1 98 102 LEU A O 1
ATOM 770 N N . PHE A 1 103 ? 6.293 4.109 3.621 1 98.38 103 PHE A N 1
ATOM 771 C CA . PHE A 1 103 ? 7.141 5.125 4.23 1 98.38 103 PHE A CA 1
ATOM 772 C C . PHE A 1 103 ? 6.578 5.57 5.574 1 98.38 103 PHE A C 1
ATOM 774 O O . PHE A 1 103 ? 5.406 5.32 5.875 1 98.38 103 PHE A O 1
ATOM 781 N N . THR A 1 104 ? 7.445 6.176 6.324 1 98.75 104 THR A N 1
ATOM 782 C CA . THR A 1 104 ? 7.125 6.785 7.609 1 98.75 104 THR A CA 1
ATOM 783 C C . THR A 1 104 ? 7.34 8.297 7.559 1 98.75 104 THR A C 1
ATOM 785 O O . THR A 1 104 ? 8.344 8.766 7.016 1 98.75 104 THR A O 1
ATOM 788 N N . VAL A 1 105 ? 6.371 8.953 8.016 1 98.62 105 VAL A N 1
ATOM 789 C CA . VAL A 1 105 ? 6.59 10.359 8.312 1 98.62 105 VAL A CA 1
ATOM 790 C C . VAL A 1 105 ? 6.93 10.539 9.789 1 98.62 105 VAL A C 1
ATOM 792 O O . VAL A 1 105 ? 6.145 10.172 10.664 1 98.62 105 VAL A O 1
ATOM 795 N N . ILE A 1 106 ? 8.047 11.117 10 1 98.5 106 ILE A N 1
ATOM 796 C CA . ILE A 1 106 ? 8.555 11.289 11.352 1 98.5 106 ILE A CA 1
ATOM 797 C C . ILE A 1 106 ? 8.43 12.758 11.766 1 98.5 106 ILE A C 1
ATOM 799 O O . ILE A 1 106 ? 9.047 13.633 11.156 1 98.5 106 ILE A O 1
ATOM 803 N N . PHE A 1 107 ? 7.695 13 12.75 1 97 107 PHE A N 1
ATOM 804 C CA . PHE A 1 107 ? 7.48 14.359 13.242 1 97 107 PHE A CA 1
ATOM 805 C C . PHE A 1 107 ? 8.484 14.703 14.336 1 97 107 PHE A C 1
ATOM 807 O O . PHE A 1 107 ? 8.273 14.375 15.508 1 97 107 PHE A O 1
ATOM 814 N N . GLU A 1 108 ? 9.43 15.461 13.938 1 95.44 108 GLU A N 1
ATOM 815 C CA . GLU A 1 108 ? 10.5 15.852 14.852 1 95.44 108 GLU A CA 1
ATOM 816 C C . GLU A 1 108 ? 10.25 17.234 15.438 1 95.44 108 GLU A C 1
ATOM 818 O O . GLU A 1 108 ? 10.656 17.516 16.562 1 95.44 108 GLU A O 1
ATOM 823 N N . HIS A 1 109 ? 9.617 18.109 14.703 1 93 109 HIS A N 1
ATOM 824 C CA . HIS A 1 109 ? 9.445 19.516 15.07 1 93 109 HIS A CA 1
ATOM 825 C C . HIS A 1 109 ? 7.988 19.953 14.938 1 93 109 HIS A C 1
ATOM 827 O O . HIS A 1 109 ? 7.707 21.125 14.703 1 93 109 HIS A O 1
ATOM 833 N N . HIS A 1 110 ? 7.176 19.047 14.992 1 91.19 110 HIS A N 1
ATOM 834 C CA . HIS A 1 110 ? 5.762 19.391 14.891 1 91.19 110 HIS A CA 1
ATOM 835 C C . HIS A 1 110 ? 5.289 20.125 16.141 1 91.19 110 HIS A C 1
ATOM 837 O O . HIS A 1 110 ? 5.691 19.797 17.25 1 91.19 110 HIS A O 1
ATOM 843 N N . GLU A 1 111 ? 4.406 21.094 15.961 1 90.81 111 GLU A N 1
ATOM 844 C CA . GLU A 1 111 ? 3.988 21.953 17.062 1 90.81 111 GLU A CA 1
ATOM 845 C C . GLU A 1 111 ? 3.068 21.203 18.031 1 90.81 111 GLU A C 1
ATOM 847 O O . GLU A 1 111 ? 3.055 21.484 19.219 1 90.81 111 GLU A O 1
ATOM 852 N N . LYS A 1 112 ? 2.381 20.281 17.531 1 92.06 112 LYS A N 1
ATOM 853 C CA . LYS A 1 112 ? 1.335 19.656 18.328 1 92.06 112 LYS A CA 1
ATOM 854 C C . LYS A 1 112 ? 1.66 18.188 18.609 1 92.06 112 LYS A C 1
ATOM 856 O O . LYS A 1 112 ? 1.296 17.656 19.656 1 92.06 112 LYS A O 1
ATOM 861 N N . TYR A 1 113 ? 2.34 17.531 17.703 1 93.19 113 TYR A N 1
ATOM 862 C CA . TYR A 1 113 ? 2.473 16.094 17.812 1 93.19 113 TYR A CA 1
ATOM 863 C C . TYR A 1 113 ? 3.938 15.672 17.75 1 93.19 113 TYR A C 1
ATOM 865 O O . TYR A 1 113 ? 4.719 16.234 16.984 1 93.19 113 TYR A O 1
ATOM 873 N N . GLN A 1 114 ? 4.191 14.578 18.609 1 94.19 114 GLN A N 1
ATOM 874 C CA . GLN A 1 114 ? 5.453 13.844 18.547 1 94.19 114 GLN A CA 1
ATOM 875 C C . GLN A 1 114 ? 5.223 12.375 18.203 1 94.19 114 GLN A C 1
ATOM 877 O O . GLN A 1 114 ? 4.305 11.75 18.734 1 94.19 114 GLN A O 1
ATOM 882 N N . GLY A 1 115 ? 6.098 11.906 17.328 1 97.25 115 GLY A N 1
ATOM 883 C CA . GLY A 1 115 ? 5.926 10.539 16.859 1 97.25 115 GLY A CA 1
ATOM 884 C C . GLY A 1 115 ? 5.988 10.414 15.352 1 97.25 115 GLY A C 1
ATOM 885 O O . GLY A 1 115 ? 6.73 11.141 14.695 1 97.25 115 GLY A O 1
ATOM 886 N N . SER A 1 116 ? 5.281 9.359 14.82 1 98.44 116 SER A N 1
ATOM 887 C CA . SER A 1 116 ? 5.344 9.117 13.383 1 98.44 116 SER A CA 1
ATOM 888 C C . SER A 1 116 ? 4.047 8.5 12.867 1 98.44 116 SER A C 1
ATOM 890 O O . SER A 1 116 ? 3.258 7.961 13.648 1 98.44 116 SER A O 1
ATOM 892 N N . LEU A 1 117 ? 3.84 8.68 11.602 1 98.44 117 LEU A N 1
ATOM 893 C CA . LEU A 1 117 ? 2.783 7.977 10.883 1 98.44 117 LEU A CA 1
ATOM 894 C C . LEU A 1 117 ? 3.371 6.977 9.898 1 98.44 117 LEU A C 1
ATOM 896 O O . LEU A 1 117 ? 4.352 7.277 9.211 1 98.44 117 LEU A O 1
ATOM 900 N N . GLN A 1 118 ? 2.764 5.809 9.875 1 98.69 118 GLN A N 1
ATOM 901 C CA . GLN A 1 118 ? 3.125 4.777 8.906 1 98.69 118 GLN A CA 1
ATOM 902 C C . GLN A 1 118 ? 2.143 4.75 7.742 1 98.69 118 GLN A C 1
ATOM 904 O O . GLN A 1 118 ? 0.93 4.664 7.945 1 98.69 118 GLN A O 1
ATOM 909 N N . VAL A 1 119 ? 2.684 4.875 6.477 1 98.44 119 VAL A N 1
ATOM 910 C CA . VAL A 1 119 ? 1.877 4.945 5.262 1 98.44 119 VAL A CA 1
ATOM 911 C C . VAL A 1 119 ? 2.324 3.863 4.281 1 98.44 119 VAL A C 1
ATOM 913 O O . VAL A 1 119 ? 3.523 3.658 4.078 1 98.44 119 VAL A O 1
ATOM 916 N N . GLN A 1 120 ? 1.361 3.221 3.689 1 97.88 120 GLN A N 1
ATOM 917 C CA . GLN A 1 120 ? 1.779 2.219 2.713 1 97.88 120 GLN A CA 1
ATOM 918 C C . GLN A 1 120 ? 0.641 1.872 1.759 1 97.88 120 GLN A C 1
ATOM 920 O O . GLN A 1 120 ? -0.533 2.047 2.094 1 97.88 120 GLN A O 1
ATOM 925 N N . GLY A 1 121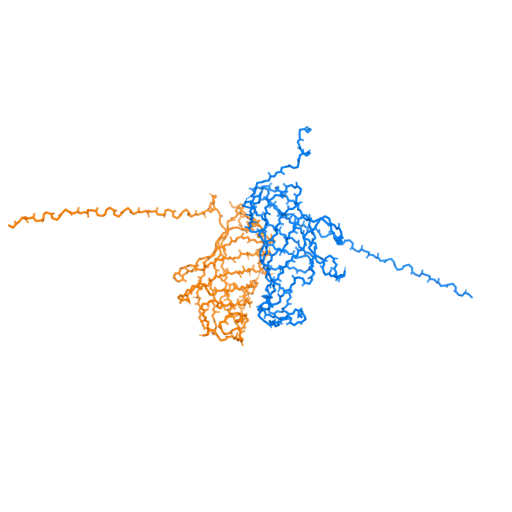 ? 1.014 1.395 0.571 1 97.38 121 GLY A N 1
ATOM 926 C CA . GLY A 1 121 ? 0.081 0.96 -0.457 1 97.38 121 GLY A CA 1
ATOM 927 C C . GLY A 1 121 ? 0.461 1.435 -1.847 1 97.38 121 GLY A C 1
ATOM 928 O O . GLY A 1 121 ? 1.364 2.26 -2.002 1 97.38 121 GLY A O 1
ATOM 929 N N . THR A 1 122 ? -0.214 0.787 -2.764 1 94.94 122 THR A N 1
ATOM 930 C CA . THR A 1 122 ? -0.114 1.319 -4.117 1 94.94 122 THR A CA 1
ATOM 931 C C . THR A 1 122 ? -0.896 2.623 -4.246 1 94.94 122 THR A C 1
ATOM 933 O O . THR A 1 122 ? -2.039 2.713 -3.795 1 94.94 122 THR A O 1
ATOM 936 N N . GLU A 1 123 ? -0.189 3.566 -4.809 1 87.81 123 GLU A N 1
ATOM 937 C CA . GLU A 1 123 ? -0.886 4.836 -4.996 1 87.81 123 GLU A CA 1
ATOM 938 C C . GLU A 1 123 ? -1.904 4.742 -6.129 1 87.81 123 GLU A C 1
ATOM 940 O O . GLU A 1 123 ? -1.633 4.137 -7.168 1 87.81 123 GLU A O 1
ATOM 945 N N . ILE A 1 124 ? -3.014 5.191 -5.848 1 75.94 124 ILE A N 1
ATOM 946 C CA . ILE A 1 124 ? -4.094 5.094 -6.82 1 75.94 124 ILE A CA 1
ATOM 947 C C . ILE A 1 124 ? -4.586 6.496 -7.188 1 75.94 124 ILE A C 1
ATOM 949 O O . ILE A 1 124 ? -4.699 7.363 -6.32 1 75.94 124 ILE A O 1
ATOM 953 N N . GLY A 1 125 ? -4.926 6.688 -8.43 1 71.69 125 GLY A N 1
ATOM 954 C CA . GLY A 1 125 ? -5.52 7.945 -8.867 1 71.69 125 GLY A CA 1
ATOM 955 C C . GLY A 1 125 ? -4.707 8.641 -9.938 1 71.69 125 GLY A C 1
ATOM 956 O O . GLY A 1 125 ? -3.564 8.266 -10.211 1 71.69 125 GLY A O 1
ATOM 957 N N . SER A 1 126 ? -5.531 9.445 -10.641 1 69.5 126 SER A N 1
ATOM 958 C CA . SER A 1 126 ? -4.922 10.344 -11.617 1 69.5 126 SER A CA 1
ATOM 959 C C . SER A 1 126 ? -4.891 11.781 -11.102 1 69.5 126 SER A C 1
ATOM 961 O O . SER A 1 126 ? -5.922 12.328 -10.711 1 69.5 126 SER A O 1
ATOM 963 N N . GLY A 1 127 ? -3.859 12.398 -10.82 1 74.12 127 GLY A N 1
ATOM 964 C CA . GLY A 1 127 ? -3.734 13.68 -10.141 1 74.12 127 GLY A CA 1
ATOM 965 C C . GLY A 1 127 ? -3.406 13.547 -8.664 1 74.12 127 GLY A C 1
ATOM 966 O O . GLY A 1 127 ? -2.279 13.203 -8.305 1 74.12 127 GLY A O 1
ATOM 967 N N . ALA A 1 128 ? -4.645 13.711 -7.93 1 79.12 128 ALA A N 1
ATOM 968 C CA . ALA A 1 128 ? -4.445 13.43 -6.508 1 79.12 128 ALA A CA 1
ATOM 969 C C . ALA A 1 128 ? -4.535 11.938 -6.23 1 79.12 128 ALA A C 1
ATOM 971 O O . ALA A 1 128 ? -5.48 11.273 -6.66 1 79.12 128 ALA A O 1
ATOM 972 N N . ARG A 1 129 ? -3.508 11.484 -5.699 1 92.81 129 ARG A N 1
ATOM 973 C CA . ARG A 1 129 ? -3.434 10.07 -5.363 1 92.81 129 ARG A CA 1
ATOM 974 C C . ARG A 1 129 ? -3.76 9.836 -3.895 1 92.81 129 ARG A C 1
ATOM 976 O O . ARG A 1 129 ? -3.664 10.75 -3.076 1 92.81 129 ARG A O 1
ATOM 983 N N . GLU A 1 130 ? -4.273 8.695 -3.625 1 94.81 130 GLU A N 1
ATOM 984 C CA . GLU A 1 130 ? -4.633 8.32 -2.262 1 94.81 130 GLU A CA 1
ATOM 985 C C . GLU A 1 130 ? -3.873 7.082 -1.808 1 94.81 130 GLU A C 1
ATOM 987 O O . GLU A 1 130 ? -3.625 6.176 -2.605 1 94.81 130 GLU A O 1
ATOM 992 N N . ILE A 1 131 ? -3.514 7.098 -0.504 1 96.56 131 ILE A N 1
ATOM 993 C CA . ILE A 1 131 ? -2.783 5.988 0.1 1 96.56 131 ILE A CA 1
ATOM 994 C C . ILE A 1 131 ? -3.188 5.84 1.565 1 96.56 131 ILE A C 1
ATOM 996 O O . ILE A 1 131 ? -3.709 6.781 2.17 1 96.56 131 ILE A O 1
ATOM 1000 N N . THR A 1 132 ? -2.973 4.703 2.121 1 96.5 132 THR A N 1
ATOM 1001 C CA . THR A 1 132 ? -3.52 4.359 3.428 1 96.5 132 THR A CA 1
ATOM 1002 C C . THR A 1 132 ? -2.529 4.703 4.535 1 96.5 132 THR A C 1
ATOM 1004 O O . THR A 1 132 ? -1.327 4.473 4.395 1 96.5 132 THR A O 1
ATOM 1007 N N . VAL A 1 133 ? -3.021 5.254 5.609 1 97.81 133 VAL A N 1
ATOM 1008 C CA . VAL A 1 133 ? -2.312 5.309 6.883 1 97.81 133 VAL A CA 1
ATOM 1009 C C . VAL A 1 133 ? -2.656 4.078 7.719 1 97.81 133 VAL A C 1
ATOM 1011 O O . VAL A 1 133 ? -3.822 3.846 8.047 1 97.81 133 VAL A O 1
ATOM 1014 N N . VAL A 1 134 ? -1.6 3.377 8.164 1 97.12 134 VAL A N 1
ATOM 1015 C CA . VAL A 1 134 ? -1.885 2.072 8.75 1 97.12 134 VAL A CA 1
ATOM 1016 C C . VAL A 1 134 ? -1.545 2.09 10.242 1 97.12 134 VAL A C 1
ATOM 1018 O O . VAL A 1 134 ? -1.863 1.147 10.969 1 97.12 134 VAL A O 1
ATOM 1021 N N . GLY A 1 135 ? -0.862 3.088 10.688 1 96.62 135 GLY A N 1
ATOM 1022 C CA . GLY A 1 135 ? -0.488 3.188 12.094 1 96.62 135 GLY A CA 1
ATOM 1023 C C . GLY A 1 135 ? 0.447 4.348 12.375 1 96.62 135 GLY A C 1
ATOM 1024 O O . GLY A 1 135 ? 0.521 5.301 11.602 1 96.62 135 GLY A O 1
ATOM 1025 N N . GLY A 1 136 ? 1.02 4.25 13.641 1 97.5 136 GLY A N 1
ATOM 1026 C CA . GLY A 1 136 ? 1.979 5.258 14.062 1 97.5 136 GLY A CA 1
ATOM 1027 C C . GLY A 1 136 ? 2.592 4.973 15.422 1 97.5 136 GLY A C 1
ATOM 1028 O O . GLY A 1 136 ? 2.33 3.928 16.016 1 97.5 136 GLY A O 1
ATOM 1029 N N . THR A 1 137 ? 3.492 5.84 15.758 1 97.62 137 THR A N 1
ATOM 1030 C CA . THR A 1 137 ? 4.156 5.754 17.047 1 97.62 137 THR A CA 1
ATOM 1031 C C . THR A 1 137 ? 3.951 7.039 17.844 1 97.62 137 THR A C 1
ATOM 1033 O O . THR A 1 137 ? 3.439 8.031 17.328 1 97.62 137 THR A O 1
ATOM 1036 N N . GLY A 1 138 ? 4.367 7.004 19.188 1 96.25 138 GLY A N 1
ATOM 1037 C CA . GLY A 1 138 ? 4.215 8.195 20 1 96.25 138 GLY A CA 1
ATOM 1038 C C . GLY A 1 138 ? 2.775 8.656 20.125 1 96.25 138 GLY A C 1
ATOM 1039 O O . GLY A 1 138 ? 1.888 7.867 20.453 1 96.25 138 GLY A O 1
ATOM 1040 N N . ASP A 1 139 ? 2.529 9.977 19.781 1 95.5 139 ASP A N 1
ATOM 1041 C CA . ASP A 1 139 ? 1.192 10.555 19.875 1 95.5 139 ASP A CA 1
ATOM 1042 C C . ASP A 1 139 ? 0.245 9.906 18.859 1 95.5 139 ASP A C 1
ATOM 1044 O O . ASP A 1 139 ? -0.976 10.039 18.984 1 95.5 139 ASP A O 1
ATOM 1048 N N . PHE A 1 140 ? 0.791 9.219 17.922 1 96.31 140 PHE A N 1
ATOM 1049 C CA . PHE A 1 140 ? -0.025 8.648 16.859 1 96.31 140 PHE A CA 1
ATOM 1050 C C . PHE A 1 140 ? -0.226 7.156 17.062 1 96.31 140 PHE A C 1
ATOM 1052 O O . PHE A 1 140 ? -0.626 6.441 16.141 1 96.31 140 PHE A O 1
ATOM 1059 N N . ARG A 1 141 ? 0.071 6.613 18.234 1 95.94 141 ARG A N 1
ATOM 1060 C CA . ARG A 1 141 ? -0.179 5.195 18.484 1 95.94 141 ARG A CA 1
ATOM 1061 C C . ARG A 1 141 ? -1.624 4.832 18.156 1 95.94 141 ARG A C 1
ATOM 1063 O O . ARG A 1 141 ? -2.557 5.484 18.625 1 95.94 141 ARG A O 1
ATOM 1070 N N . GLY A 1 142 ? -1.735 3.76 17.219 1 94.5 142 GLY A N 1
ATOM 1071 C CA . GLY A 1 142 ? -3.061 3.285 16.859 1 94.5 142 GLY A CA 1
ATOM 1072 C C . GLY A 1 142 ? -3.682 4.062 15.711 1 94.5 142 GLY A C 1
ATOM 1073 O O . GLY A 1 142 ? -4.762 3.717 15.227 1 94.5 142 GLY A O 1
ATOM 1074 N N . ALA A 1 143 ? -3.021 5.102 15.219 1 95.44 143 ALA A N 1
ATOM 1075 C CA . ALA A 1 143 ? -3.59 5.996 14.211 1 95.44 143 ALA A CA 1
ATOM 1076 C C . ALA A 1 143 ? -4.051 5.215 12.984 1 95.44 143 ALA A C 1
ATOM 1078 O O . ALA A 1 143 ? -3.355 4.309 12.523 1 95.44 143 ALA A O 1
ATOM 1079 N N . ARG A 1 144 ? -5.215 5.617 12.531 1 95.19 144 ARG A N 1
ATOM 1080 C CA . ARG A 1 144 ? -5.793 5.152 11.273 1 95.19 144 ARG A CA 1
ATOM 1081 C C . ARG A 1 144 ? -6.285 6.324 10.43 1 95.19 144 ARG A C 1
ATOM 1083 O O . ARG A 1 144 ? -6.746 7.332 10.969 1 95.19 144 ARG A O 1
ATOM 1090 N N . GLY A 1 145 ? -6.203 6.098 9.141 1 95.5 145 GLY A N 1
ATOM 1091 C CA . GLY A 1 145 ? -6.656 7.125 8.219 1 95.5 145 GLY A CA 1
ATOM 1092 C C . GLY A 1 145 ? -6.152 6.922 6.805 1 95.5 145 GLY A C 1
ATOM 1093 O O . GLY A 1 145 ? -5.934 5.789 6.375 1 95.5 145 GLY A O 1
ATOM 1094 N N . TYR A 1 146 ? -6.078 7.984 6.066 1 95.06 146 TYR A N 1
ATOM 1095 C CA . TYR A 1 146 ? -5.555 7.98 4.703 1 95.06 146 TYR A CA 1
ATOM 1096 C C . TYR A 1 146 ? -4.844 9.289 4.391 1 95.06 146 TYR A C 1
ATOM 1098 O O . TYR A 1 146 ? -4.914 10.242 5.168 1 95.06 146 TYR A O 1
ATOM 1106 N N . SER A 1 147 ? -4.129 9.234 3.381 1 96.81 147 SER A N 1
ATOM 1107 C CA . SER A 1 147 ? -3.436 10.414 2.873 1 96.81 147 SER A CA 1
ATOM 1108 C C . SER A 1 147 ? -3.664 10.586 1.375 1 96.81 147 SER A C 1
ATOM 1110 O O . SER A 1 147 ? -3.695 9.602 0.629 1 96.81 147 SER A O 1
ATOM 1112 N N . THR A 1 148 ? -3.803 11.812 0.993 1 96.19 148 THR A N 1
ATOM 1113 C CA . THR A 1 148 ? -3.773 12.164 -0.424 1 96.19 148 THR A CA 1
ATOM 1114 C C . THR A 1 148 ? -2.559 13.023 -0.745 1 96.19 148 THR A C 1
ATOM 1116 O O . THR A 1 148 ? -2.021 13.703 0.135 1 96.19 148 THR A O 1
ATOM 1119 N N . PHE A 1 149 ? -2.092 12.906 -2.008 1 96.12 149 PHE A N 1
ATOM 1120 C CA . PHE A 1 149 ? -0.934 13.719 -2.361 1 96.12 149 PHE A CA 1
ATOM 1121 C C . PHE A 1 149 ? -0.907 14 -3.859 1 96.12 149 PHE A C 1
ATOM 1123 O O . PHE A 1 149 ? -1.521 13.273 -4.645 1 96.12 149 PHE A O 1
ATOM 1130 N N . HIS A 1 150 ? -0.279 15.055 -4.203 1 95.19 150 HIS A N 1
ATOM 1131 C CA . HIS A 1 150 ? -0.065 15.445 -5.594 1 95.19 150 HIS A CA 1
ATOM 1132 C C . HIS A 1 150 ? 1.215 16.266 -5.746 1 95.19 150 HIS A C 1
ATOM 1134 O O . HIS A 1 150 ? 1.735 16.797 -4.766 1 95.19 150 HIS A O 1
ATOM 1140 N N . LEU A 1 151 ? 1.694 16.25 -6.941 1 94.62 151 LEU A N 1
ATOM 1141 C CA . LEU A 1 151 ? 2.857 17.062 -7.258 1 94.62 151 LEU A CA 1
ATOM 1142 C C . LEU A 1 151 ? 2.508 18.547 -7.211 1 94.62 151 LEU A C 1
ATOM 1144 O O . LEU A 1 151 ? 1.702 19.031 -8.016 1 94.62 151 LEU A O 1
ATOM 1148 N N . TYR A 1 152 ? 3.074 19.234 -6.309 1 96.06 152 TYR A N 1
ATOM 1149 C CA . TYR A 1 152 ? 2.854 20.672 -6.18 1 96.06 152 TYR A CA 1
ATOM 1150 C C . TYR A 1 152 ? 3.635 21.438 -7.238 1 96.06 152 TYR A C 1
ATOM 1152 O O . TYR A 1 152 ? 3.098 22.359 -7.875 1 96.06 152 TYR A O 1
ATOM 1160 N N . THR A 1 153 ? 4.906 21.125 -7.375 1 95.62 153 THR A N 1
ATOM 1161 C CA . THR A 1 153 ? 5.766 21.688 -8.414 1 95.62 153 THR A CA 1
ATOM 1162 C C . THR A 1 153 ? 6.891 20.719 -8.758 1 95.62 153 THR A C 1
ATOM 1164 O O . THR A 1 153 ? 7.23 19.844 -7.961 1 95.62 153 THR A O 1
ATOM 1167 N N . SER A 1 154 ? 7.453 20.812 -9.93 1 93.62 154 SER A N 1
ATOM 1168 C CA . SER A 1 154 ? 8.586 20 -10.336 1 93.62 154 SER A CA 1
ATOM 1169 C C . SER A 1 154 ? 9.875 20.812 -10.367 1 93.62 154 SER A C 1
ATOM 1171 O O . SER A 1 154 ? 10.953 20.266 -10.617 1 93.62 154 SER A O 1
ATOM 1173 N N . ASP A 1 155 ? 9.75 22.047 -10.125 1 91.88 155 ASP A N 1
ATOM 1174 C CA . ASP A 1 155 ? 10.875 22.969 -10.211 1 91.88 155 ASP A CA 1
ATOM 1175 C C . ASP A 1 155 ? 11.062 23.734 -8.891 1 91.88 155 ASP A C 1
ATOM 1177 O O . ASP A 1 155 ? 10.094 24.188 -8.289 1 91.88 155 ASP A O 1
ATOM 1181 N N . PRO A 1 156 ? 12.289 23.844 -8.484 1 92.12 156 PRO A N 1
ATOM 1182 C CA . PRO A 1 156 ? 13.562 23.375 -9.039 1 92.12 156 PRO A CA 1
ATOM 1183 C C . PRO A 1 156 ? 13.758 21.875 -8.883 1 92.12 156 PRO A C 1
ATOM 1185 O O . PRO A 1 156 ? 14.602 21.281 -9.562 1 92.12 156 PRO A O 1
ATOM 1188 N N . TYR A 1 157 ? 13.117 21.281 -7.965 1 92.62 157 TYR A N 1
ATOM 1189 C CA . TYR A 1 157 ? 12.969 19.844 -7.793 1 92.62 157 TYR A CA 1
ATOM 1190 C C . TYR A 1 157 ? 11.539 19.5 -7.383 1 92.62 157 TYR A C 1
ATOM 1192 O O . TYR A 1 157 ? 10.773 20.375 -6.977 1 92.62 157 TYR A O 1
ATOM 1200 N N . PRO A 1 158 ? 11.203 18.266 -7.504 1 94.38 158 PRO A N 1
ATOM 1201 C CA . PRO A 1 158 ? 9.812 17.938 -7.188 1 94.38 158 PRO A CA 1
ATOM 1202 C C . PRO A 1 158 ? 9.461 18.219 -5.727 1 94.38 158 PRO A C 1
ATOM 1204 O O . PRO A 1 158 ? 10.219 17.859 -4.824 1 94.38 158 PRO A O 1
ATOM 1207 N N . ILE A 1 159 ? 8.359 18.891 -5.562 1 97.31 159 ILE A N 1
ATOM 1208 C CA . ILE A 1 159 ? 7.734 19.078 -4.254 1 97.31 159 ILE A CA 1
ATOM 1209 C C . ILE A 1 159 ? 6.324 18.5 -4.266 1 97.31 159 ILE A C 1
ATOM 1211 O O . ILE A 1 159 ? 5.535 18.797 -5.168 1 97.31 159 ILE A O 1
ATOM 1215 N N . ILE A 1 160 ? 6.043 17.688 -3.244 1 96.94 160 ILE A N 1
ATOM 1216 C CA . ILE A 1 160 ? 4.742 17.047 -3.121 1 96.94 160 ILE A CA 1
ATOM 1217 C C . ILE A 1 160 ? 3.955 17.672 -1.974 1 96.94 160 ILE A C 1
ATOM 1219 O O . ILE A 1 160 ? 4.5 17.891 -0.892 1 96.94 160 ILE A O 1
ATOM 1223 N N . GLN A 1 161 ? 2.732 18.031 -2.27 1 98.06 161 GLN A N 1
ATOM 1224 C CA . GLN A 1 161 ? 1.812 18.328 -1.175 1 98.06 161 GLN A CA 1
ATOM 1225 C C . GLN A 1 161 ? 1.135 17.047 -0.673 1 98.06 161 GLN A C 1
ATOM 1227 O O . GLN A 1 161 ? 0.509 16.328 -1.45 1 98.06 161 GLN A O 1
ATOM 1232 N N . GLN A 1 162 ? 1.282 16.797 0.569 1 97.5 162 GLN A N 1
ATOM 1233 C CA . GLN A 1 162 ? 0.73 15.617 1.211 1 97.5 162 GLN A CA 1
ATOM 1234 C C . GLN A 1 162 ? -0.293 15.992 2.279 1 97.5 162 GLN A C 1
ATOM 1236 O O . GLN A 1 162 ? 0.028 16.703 3.229 1 97.5 162 GLN A O 1
ATOM 1241 N N . ASP A 1 163 ? -1.479 15.445 2.129 1 97.25 163 ASP A N 1
ATOM 1242 C CA . ASP A 1 163 ? -2.564 15.672 3.078 1 97.25 163 ASP A CA 1
ATOM 1243 C C . ASP A 1 163 ? -2.883 14.406 3.865 1 97.25 163 ASP A C 1
ATOM 1245 O O . ASP A 1 163 ? -3.074 13.336 3.279 1 97.25 163 ASP A O 1
ATOM 1249 N N . PHE A 1 164 ? -2.904 14.602 5.148 1 97.31 164 PHE A N 1
ATOM 1250 C CA . PHE A 1 164 ? -3.27 13.484 6.016 1 97.31 164 PHE A CA 1
ATOM 1251 C C . PHE A 1 164 ? -4.641 13.711 6.637 1 97.31 164 PHE A C 1
ATOM 1253 O O . PHE A 1 164 ? -4.965 14.828 7.047 1 97.31 164 PHE A O 1
ATOM 1260 N N . VAL A 1 165 ? -5.414 12.711 6.664 1 96.44 165 VAL A N 1
ATOM 1261 C CA . VAL A 1 165 ? -6.68 12.625 7.387 1 96.44 165 VAL A CA 1
ATOM 1262 C C . VAL A 1 165 ? -6.645 11.453 8.359 1 96.44 165 VAL A C 1
ATOM 1264 O O . VAL A 1 165 ? -6.688 10.289 7.945 1 96.44 165 VAL A O 1
ATOM 1267 N N . ILE A 1 166 ? -6.527 11.789 9.664 1 96.31 166 ILE A N 1
ATOM 1268 C CA . ILE A 1 166 ? -6.402 10.773 10.711 1 96.31 166 ILE A CA 1
ATOM 1269 C C . ILE A 1 166 ? -7.676 10.742 11.547 1 96.31 166 ILE A C 1
ATOM 1271 O O . ILE A 1 166 ? -8.188 11.781 11.953 1 96.31 166 ILE A O 1
ATOM 1275 N N . TYR A 1 167 ? -8.141 9.562 11.758 1 93.5 167 TYR A N 1
ATOM 1276 C CA . TYR A 1 167 ? -9.336 9.414 12.586 1 93.5 167 TYR A CA 1
ATOM 1277 C C . TYR A 1 167 ? -9.023 9.688 14.055 1 93.5 167 TYR A C 1
ATOM 1279 O O . TYR A 1 167 ? -8.242 8.953 14.672 1 93.5 167 TYR A O 1
ATOM 1287 N N . LYS A 1 168 ? -9.711 10.641 14.602 1 92.44 168 LYS A N 1
ATOM 1288 C CA . LYS A 1 168 ? -9.406 11.086 15.961 1 92.44 168 LYS A CA 1
ATOM 1289 C C . LYS A 1 168 ? -9.625 9.953 16.969 1 92.44 168 LYS A C 1
ATOM 1291 O O . LYS A 1 168 ? -8.922 9.867 17.969 1 92.44 168 LYS A O 1
ATOM 1296 N N . SER A 1 169 ? -10.516 9.109 16.688 1 88.44 169 SER A N 1
ATOM 1297 C CA . SER A 1 169 ? -10.859 8.031 17.609 1 88.44 169 SER A CA 1
ATOM 1298 C C . SER A 1 169 ? -9.781 6.957 17.641 1 88.44 169 SER A C 1
ATOM 1300 O O . SER A 1 169 ? -9.766 6.098 18.516 1 88.44 169 SER A O 1
ATOM 1302 N N . SER A 1 170 ? -8.898 7.027 16.75 1 90.69 170 SER A N 1
ATOM 1303 C CA . SER A 1 170 ? -7.973 5.906 16.594 1 90.69 170 SER A CA 1
ATOM 1304 C C . SER A 1 170 ? -6.641 6.184 17.281 1 90.69 170 SER A C 1
ATOM 1306 O O . SER A 1 170 ? -5.797 5.293 17.391 1 90.69 170 SER A O 1
ATOM 1308 N N . PHE A 1 171 ? -6.465 7.457 17.656 1 88.94 171 PHE A N 1
ATOM 1309 C CA . PHE A 1 171 ? -5.172 7.773 18.25 1 88.94 171 PHE A CA 1
ATOM 1310 C C . PHE A 1 171 ? -5.324 8.789 19.375 1 88.94 171 PHE A C 1
ATOM 1312 O O . PHE A 1 171 ? -6.438 9.203 19.703 1 88.94 171 PHE A O 1
ATOM 1319 N N . ASN A 1 172 ? -4.145 9.07 20.031 1 85.5 172 ASN A N 1
ATOM 1320 C CA . ASN A 1 172 ? -4.156 10 21.156 1 85.5 172 ASN A CA 1
ATOM 1321 C C . ASN A 1 172 ? -4.27 11.445 20.688 1 85.5 172 ASN A C 1
ATOM 1323 O O . ASN A 1 172 ? -3.32 12.227 20.812 1 85.5 172 ASN A O 1
ATOM 1327 N N . TYR A 1 173 ? -5.504 11.781 20.312 1 86.56 173 TYR A N 1
ATOM 1328 C CA . TYR A 1 173 ? -5.762 13.117 19.781 1 86.56 173 TYR A CA 1
ATOM 1329 C C . TYR A 1 173 ? -5.637 14.172 20.859 1 86.56 173 TYR A C 1
ATOM 1331 O O . TYR A 1 173 ? -6.164 14.008 21.969 1 86.56 173 TYR A O 1
ATOM 1339 N N . LYS A 1 174 ? -4.922 15.219 20.547 1 82.88 174 LYS A N 1
ATOM 1340 C CA . LYS A 1 174 ? -4.77 16.375 21.422 1 82.88 174 LYS A CA 1
ATOM 1341 C C . LYS A 1 174 ? -5.484 17.594 20.844 1 82.88 174 LYS A C 1
ATOM 1343 O O . LYS A 1 174 ? -5.094 18.125 19.797 1 82.88 174 LYS A O 1
ATOM 1348 N N . PRO A 1 175 ? -6.602 18.031 21.5 1 74.75 175 PRO A N 1
ATOM 1349 C CA . PRO A 1 175 ? -7.297 19.219 21 1 74.75 175 PRO A CA 1
ATOM 1350 C C . PRO A 1 175 ? -6.438 20.484 21.062 1 74.75 175 PRO A C 1
ATOM 1352 O O . PRO A 1 175 ? -5.512 20.562 21.859 1 74.75 175 PRO A O 1
ATOM 1355 N N . SER A 1 176 ? -6.488 21.281 19.953 1 64.81 176 SER A N 1
ATOM 1356 C CA . SER A 1 176 ? -5.773 22.547 20 1 64.81 176 SER A CA 1
ATOM 1357 C C . SER A 1 176 ? -6.195 23.375 21.219 1 64.81 176 SER A C 1
ATOM 1359 O O . SER A 1 176 ? -7.344 23.281 21.656 1 64.81 176 SER A O 1
ATOM 1361 N N . ALA A 1 177 ? -5.312 23.828 22 1 58.81 177 ALA A N 1
ATOM 1362 C CA . ALA A 1 177 ? -5.582 24.672 23.172 1 58.81 177 ALA A CA 1
ATOM 1363 C C . ALA A 1 177 ? -6.727 25.641 22.906 1 58.81 177 ALA A C 1
ATOM 1365 O O . ALA A 1 177 ? -7.48 25.984 23.812 1 58.81 177 ALA A O 1
ATOM 1366 N N . ASP A 1 178 ? -6.945 26.172 21.719 1 49.12 178 ASP A N 1
ATOM 1367 C CA . ASP A 1 178 ? -7.953 27.219 21.609 1 49.12 178 ASP A CA 1
ATOM 1368 C C . ASP A 1 178 ? -9.367 26.641 21.641 1 49.12 178 ASP A C 1
ATOM 1370 O O . ASP A 1 178 ? -10.352 27.375 21.625 1 49.12 178 ASP A O 1
ATOM 1374 N N . SER A 1 179 ? -9.625 25.469 21.391 1 43.69 179 SER A N 1
ATOM 1375 C CA . SER A 1 179 ? -11.008 25.016 21.391 1 43.69 179 SER A CA 1
ATOM 1376 C C . SER A 1 179 ? -11.516 24.797 22.812 1 43.69 179 SER A C 1
ATOM 1378 O O . SER A 1 179 ? -12.516 24.109 23.031 1 43.69 179 SER A O 1
ATOM 1380 N N . SER A 1 180 ? -10.891 25.031 23.812 1 35.94 180 SER A N 1
ATOM 1381 C CA . SER A 1 180 ? -11.484 25.031 25.156 1 35.94 180 SER A CA 1
ATOM 1382 C C . SER A 1 180 ? -12.805 25.797 25.172 1 35.94 180 SER A C 1
ATOM 1384 O O . SER A 1 180 ? -13.133 26.5 24.219 1 35.94 180 SER A O 1
ATOM 1386 N N . ASP A 1 181 ? -13.289 26.25 26.5 1 34.94 181 ASP A N 1
ATOM 1387 C CA . ASP A 1 181 ? -14.438 26.766 27.25 1 34.94 181 ASP A CA 1
ATOM 1388 C C . ASP A 1 181 ? -14.891 28.109 26.703 1 34.94 181 ASP A C 1
ATOM 1390 O O . ASP A 1 181 ? -14.477 29.156 27.188 1 34.94 181 ASP A O 1
ATOM 1394 N N . MET A 1 182 ? -14.953 28.422 25.375 1 25.73 182 MET A N 1
ATOM 1395 C CA . MET A 1 182 ? -15.969 29.469 25.391 1 25.73 182 MET A CA 1
ATOM 1396 C C . MET A 1 182 ? -17.359 28.875 25.5 1 25.73 182 MET A C 1
ATOM 1398 O O . MET A 1 182 ? -17.625 27.781 24.969 1 25.73 182 MET A O 1
ATOM 1402 N N . MET B 1 1 ? 18.625 -54.031 47.531 1 30.22 1 MET B N 1
ATOM 1403 C CA . MET B 1 1 ? 18.047 -53.531 46.281 1 30.22 1 MET B CA 1
ATOM 1404 C C . MET B 1 1 ? 16.875 -52.594 46.562 1 30.22 1 MET B C 1
ATOM 1406 O O . MET B 1 1 ? 15.852 -53 47.094 1 30.22 1 MET B O 1
ATOM 1410 N N . VAL B 1 2 ? 17.25 -51.344 46.906 1 39.81 2 VAL B N 1
ATOM 1411 C CA . VAL B 1 2 ? 16.328 -50.312 47.344 1 39.81 2 VAL B CA 1
ATOM 1412 C C . VAL B 1 2 ? 15.344 -50 46.219 1 39.81 2 VAL B C 1
ATOM 1414 O O . VAL B 1 2 ? 15.734 -49.812 45.062 1 39.81 2 VAL B O 1
ATOM 1417 N N . PRO B 1 3 ? 14.086 -50.375 46.375 1 43.56 3 PRO B N 1
ATOM 1418 C CA . PRO B 1 3 ? 13.07 -50.125 45.344 1 43.56 3 PRO B CA 1
ATOM 1419 C C . PRO B 1 3 ? 12.938 -48.656 44.969 1 43.56 3 PRO B C 1
ATOM 1421 O O . PRO B 1 3 ? 12.82 -47.812 45.875 1 43.56 3 PRO B O 1
ATOM 1424 N N . LEU B 1 4 ? 13.688 -48.25 43.938 1 38.72 4 LEU B N 1
ATOM 1425 C CA . LEU B 1 4 ? 13.578 -46.875 43.406 1 38.72 4 LEU B CA 1
ATOM 1426 C C . LEU B 1 4 ? 12.133 -46.562 43.062 1 38.72 4 LEU B C 1
ATOM 1428 O O . LEU B 1 4 ? 11.523 -47.25 42.219 1 38.72 4 LEU B O 1
ATOM 1432 N N . ARG B 1 5 ? 11.383 -46.062 44 1 38.31 5 ARG B N 1
ATOM 1433 C CA . ARG B 1 5 ? 10.023 -45.562 43.812 1 38.31 5 ARG B CA 1
ATOM 1434 C C . ARG B 1 5 ? 9.969 -44.531 42.719 1 38.31 5 ARG B C 1
ATOM 1436 O O . ARG B 1 5 ? 10.609 -43.469 42.781 1 38.31 5 ARG B O 1
ATOM 1443 N N . TRP B 1 6 ? 9.812 -44.906 41.438 1 37.31 6 TRP B N 1
ATOM 1444 C CA . TRP B 1 6 ? 9.586 -44.031 40.312 1 37.31 6 TRP B CA 1
ATOM 1445 C C . TRP B 1 6 ? 8.43 -43.094 40.562 1 37.31 6 TRP B C 1
ATOM 1447 O O . TRP B 1 6 ? 7.301 -43.531 40.781 1 37.31 6 TRP B O 1
ATOM 1457 N N . GLY B 1 7 ? 8.672 -41.969 41.312 1 33.44 7 GLY B N 1
ATOM 1458 C CA . GLY B 1 7 ? 7.652 -40.938 41.469 1 33.44 7 GLY B CA 1
ATOM 1459 C C . GLY B 1 7 ? 7.109 -40.469 40.156 1 33.44 7 GLY B C 1
ATOM 1460 O O . GLY B 1 7 ? 7.875 -40.156 39.219 1 33.44 7 GLY B O 1
ATOM 1461 N N . ALA B 1 8 ? 5.855 -40.812 39.75 1 36.53 8 ALA B N 1
ATOM 1462 C CA . ALA B 1 8 ? 5.051 -40.406 38.594 1 36.53 8 ALA B CA 1
ATOM 1463 C C . ALA B 1 8 ? 4.965 -38.906 38.5 1 36.53 8 ALA B C 1
ATOM 1465 O O . ALA B 1 8 ? 4.379 -38.25 39.375 1 36.53 8 ALA B O 1
ATOM 1466 N N . VAL B 1 9 ? 6.012 -38.219 38.094 1 31.92 9 VAL B N 1
ATOM 1467 C CA . VAL B 1 9 ? 5.844 -36.812 37.812 1 31.92 9 VAL B CA 1
ATOM 1468 C C . VAL B 1 9 ? 4.742 -36.594 36.781 1 31.92 9 VAL B C 1
ATOM 1470 O O . VAL B 1 9 ? 4.867 -37.031 35.656 1 31.92 9 VAL B O 1
ATOM 1473 N N . ALA B 1 10 ? 3.492 -36.469 37.219 1 34.09 10 ALA B N 1
ATOM 1474 C CA . ALA B 1 10 ? 2.381 -36.062 36.375 1 34.09 10 ALA B CA 1
ATOM 1475 C C . ALA B 1 10 ? 2.66 -34.719 35.719 1 34.09 10 ALA B C 1
ATOM 1477 O O . ALA B 1 10 ? 2.824 -33.719 36.406 1 34.09 10 ALA B O 1
ATOM 1478 N N . ALA B 1 11 ? 3.338 -34.75 34.562 1 34.97 11 ALA B N 1
ATOM 1479 C CA . ALA B 1 11 ? 3.441 -33.562 33.75 1 34.97 11 ALA B CA 1
ATOM 1480 C C . ALA B 1 11 ? 2.07 -32.938 33.5 1 34.97 11 ALA B C 1
ATOM 1482 O O . ALA B 1 11 ? 1.205 -33.531 32.875 1 34.97 11 ALA B O 1
ATOM 1483 N N . LEU B 1 12 ? 1.684 -32.125 34.375 1 33.47 12 LEU B N 1
ATOM 1484 C CA . LEU B 1 12 ? 0.518 -31.281 34.156 1 33.47 12 LEU B CA 1
ATOM 1485 C C . LEU B 1 12 ? 0.698 -30.453 32.875 1 33.47 12 LEU B C 1
ATOM 1487 O O . LEU B 1 12 ? 1.542 -29.562 32.812 1 33.47 12 LEU B O 1
ATOM 1491 N N . VAL B 1 13 ? 0.53 -31.109 31.75 1 30.95 13 VAL B N 1
ATOM 1492 C CA . VAL B 1 13 ? 0.413 -30.344 30.516 1 30.95 13 VAL B CA 1
ATOM 1493 C C . VAL B 1 13 ? -0.677 -29.281 30.656 1 30.95 13 VAL B C 1
ATOM 1495 O O . VAL B 1 13 ? -1.86 -29.609 30.766 1 30.95 13 VAL B O 1
ATOM 1498 N N . LEU B 1 14 ? -0.28 -28.172 31.266 1 32.97 14 LEU B N 1
ATOM 1499 C CA . LEU B 1 14 ? -1.159 -27 31.203 1 32.97 14 LEU B CA 1
ATOM 1500 C C . LEU B 1 14 ? -1.529 -26.688 29.75 1 32.97 14 LEU B C 1
ATOM 1502 O O . LEU B 1 14 ? -0.668 -26.297 28.969 1 32.97 14 LEU B O 1
ATOM 1506 N N . LEU B 1 15 ? -2.564 -27.281 29.281 1 31.98 15 LEU B N 1
ATOM 1507 C CA . LEU B 1 15 ? -3.248 -26.875 28.062 1 31.98 15 LEU B CA 1
ATOM 1508 C C . LEU B 1 15 ? -3.545 -25.375 28.078 1 31.98 15 LEU B C 1
ATOM 1510 O O . LEU B 1 15 ? -4.43 -24.922 28.812 1 31.98 15 LEU B O 1
ATOM 1514 N N . VAL B 1 16 ? -2.523 -24.562 27.906 1 31.95 16 VAL B N 1
ATOM 1515 C CA . VAL B 1 16 ? -2.793 -23.156 27.656 1 31.95 16 VAL B CA 1
ATOM 1516 C C . VAL B 1 16 ? -3.703 -23.016 26.438 1 31.95 16 VAL B C 1
ATOM 1518 O O . VAL B 1 16 ? -3.309 -23.359 25.312 1 31.95 16 VAL B O 1
ATOM 1521 N N . SER B 1 17 ? -5.012 -23.094 26.578 1 31.17 17 SER B N 1
ATOM 1522 C CA . SER B 1 17 ? -5.988 -22.641 25.594 1 31.17 17 SER B CA 1
ATOM 1523 C C . SER B 1 17 ? -5.719 -21.203 25.172 1 31.17 17 SER B C 1
ATOM 1525 O O . SER B 1 17 ? -5.867 -20.266 25.969 1 31.17 17 SER B O 1
ATOM 1527 N N . ILE B 1 18 ? -4.727 -21.016 24.406 1 30.38 18 ILE B N 1
ATOM 1528 C CA . ILE B 1 18 ? -4.633 -19.719 23.766 1 30.38 18 ILE B CA 1
ATOM 1529 C C . ILE B 1 18 ? -5.961 -19.375 23.078 1 30.38 18 ILE B C 1
ATOM 1531 O O . ILE B 1 18 ? -6.379 -20.062 22.141 1 30.38 18 ILE B O 1
ATOM 1535 N N . SER B 1 19 ? -6.898 -18.828 23.812 1 26.97 19 SER B N 1
ATOM 1536 C CA . SER B 1 19 ? -8.078 -18.219 23.219 1 26.97 19 SER B CA 1
ATOM 1537 C C . SER B 1 19 ? -7.699 -17.234 22.125 1 26.97 19 SER B C 1
ATOM 1539 O O . SER B 1 19 ? -7.023 -16.234 22.375 1 26.97 19 SER B O 1
ATOM 1541 N N . VAL B 1 20 ? -7.414 -17.797 20.969 1 30.06 20 VAL B N 1
ATOM 1542 C CA . VAL B 1 20 ? -7.375 -16.922 19.812 1 30.06 20 VAL B CA 1
ATOM 1543 C C . VAL B 1 20 ? -8.539 -15.922 19.891 1 30.06 20 VAL B C 1
ATOM 1545 O O . VAL B 1 20 ? -9.703 -16.328 19.891 1 30.06 20 VAL B O 1
ATOM 1548 N N . VAL B 1 21 ? -8.438 -14.875 20.594 1 28.14 21 VAL B N 1
ATOM 1549 C CA . VAL B 1 21 ? -9.43 -13.805 20.531 1 28.14 21 VAL B CA 1
ATOM 1550 C C . VAL B 1 21 ? -9.758 -13.5 19.062 1 28.14 21 VAL B C 1
ATOM 1552 O O . VAL B 1 21 ? -8.867 -13.203 18.266 1 28.14 21 VAL B O 1
ATOM 1555 N N . LYS B 1 22 ? -10.594 -14.305 18.406 1 33.75 22 LYS B N 1
ATOM 1556 C CA . LYS B 1 22 ? -11.227 -13.859 17.156 1 33.75 22 LYS B CA 1
ATOM 1557 C C . LYS B 1 22 ? -11.461 -12.352 17.172 1 33.75 22 LYS B C 1
ATOM 1559 O O . LYS B 1 22 ? -12.242 -11.852 17.984 1 33.75 22 LYS B O 1
ATOM 1564 N N . ALA B 1 23 ? -10.508 -11.602 17.094 1 38.75 23 ALA B N 1
ATOM 1565 C CA . ALA B 1 23 ? -10.898 -10.219 16.859 1 38.75 23 ALA B CA 1
ATOM 1566 C C . ALA B 1 23 ? -12.109 -10.133 15.93 1 38.75 23 ALA B C 1
ATOM 1568 O O . ALA B 1 23 ? -11.977 -10.328 14.719 1 38.75 23 ALA B O 1
ATOM 1569 N N . SER B 1 24 ? -13.141 -10.852 16.188 1 39.22 24 SER B N 1
ATOM 1570 C CA . SER B 1 24 ? -14.477 -10.664 15.617 1 39.22 24 SER B CA 1
ATOM 1571 C C . SER B 1 24 ? -14.852 -9.188 15.586 1 39.22 24 SER B C 1
ATOM 1573 O O . SER B 1 24 ? -14.281 -8.375 16.328 1 39.22 24 SER B O 1
ATOM 1575 N N . ASP B 1 25 ? -15.32 -8.633 14.484 1 48.31 25 ASP B N 1
ATOM 1576 C CA . ASP B 1 25 ? -16.047 -7.375 14.594 1 48.31 25 ASP B CA 1
ATOM 1577 C C . ASP B 1 25 ? -16.656 -7.211 15.984 1 48.31 25 ASP B C 1
ATOM 1579 O O . ASP B 1 25 ? -17.344 -8.109 16.469 1 48.31 25 ASP B O 1
ATOM 1583 N N . PRO B 1 26 ? -16.062 -6.473 16.797 1 49.41 26 PRO B N 1
ATOM 1584 C CA . PRO B 1 26 ? -16.797 -6.379 18.062 1 49.41 26 PRO B CA 1
ATOM 1585 C C . PRO B 1 26 ? -18.297 -6.617 17.891 1 49.41 26 PRO B C 1
ATOM 1587 O O . PRO B 1 26 ? -18.938 -7.199 18.781 1 49.41 26 PRO B O 1
ATOM 1590 N N . ASN B 1 27 ? -18.922 -5.965 16.891 1 54.88 27 ASN B N 1
ATOM 1591 C CA . ASN B 1 27 ? -20.375 -6.18 16.797 1 54.88 27 ASN B CA 1
ATOM 1592 C C . ASN B 1 27 ? -20.703 -7.344 15.867 1 54.88 27 ASN B C 1
ATOM 1594 O O . ASN B 1 27 ? -21.859 -7.691 15.688 1 54.88 27 ASN B O 1
ATOM 1598 N N . GLY B 1 28 ? -19.75 -8.016 15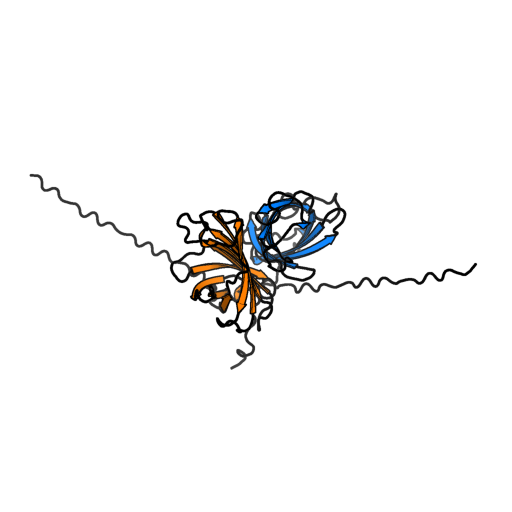.328 1 67 28 GLY B N 1
ATOM 1599 C CA . GLY B 1 28 ? -19.922 -9.289 14.648 1 67 28 GLY B CA 1
ATOM 1600 C C . GLY B 1 28 ? -20.266 -9.141 13.18 1 67 28 GLY B C 1
ATOM 1601 O O . GLY B 1 28 ? -20.297 -10.125 12.445 1 67 28 GLY B O 1
ATOM 1602 N N . GLU B 1 29 ? -20.469 -7.836 12.594 1 88.75 29 GLU B N 1
ATOM 1603 C CA . GLU B 1 29 ? -20.891 -7.801 11.195 1 88.75 29 GLU B CA 1
ATOM 1604 C C . GLU B 1 29 ? -19.703 -7.66 10.258 1 88.75 29 GLU B C 1
ATOM 1606 O O . GLU B 1 29 ? -18.828 -6.809 10.477 1 88.75 29 GLU B O 1
ATOM 1611 N N . VAL B 1 30 ? -19.688 -8.516 9.273 1 93.31 30 VAL B N 1
ATOM 1612 C CA . VAL B 1 30 ? -18.562 -8.531 8.352 1 93.31 30 VAL B CA 1
ATOM 1613 C C . VAL B 1 30 ? -19.062 -8.453 6.914 1 93.31 30 VAL B C 1
ATOM 1615 O O . VAL B 1 30 ? -20.234 -8.773 6.641 1 93.31 30 VAL B O 1
ATOM 1618 N N . GLU B 1 31 ? -18.281 -7.852 6.055 1 93.38 31 GLU B N 1
ATOM 1619 C CA . GLU B 1 31 ? -18.406 -7.922 4.602 1 93.38 31 GLU B CA 1
ATOM 1620 C C . GLU B 1 31 ? -17.406 -8.922 4.016 1 93.38 31 GLU B C 1
ATOM 1622 O O . GLU B 1 31 ? -16.203 -8.789 4.203 1 93.38 31 GLU B O 1
ATOM 1627 N N . SER B 1 32 ? -17.969 -9.969 3.418 1 95.25 32 SER B N 1
ATOM 1628 C CA . SER B 1 32 ? -17.109 -10.992 2.834 1 95.25 32 SER B CA 1
ATOM 1629 C C . SER B 1 32 ? -17.094 -10.898 1.312 1 95.25 32 SER B C 1
ATOM 1631 O O . SER B 1 32 ? -18.125 -10.695 0.683 1 95.25 32 SER B O 1
ATOM 1633 N N . MET B 1 33 ? -15.883 -11.031 0.757 1 96 33 MET B N 1
ATOM 1634 C CA . MET B 1 33 ? -15.68 -11 -0.688 1 96 33 MET B CA 1
ATOM 1635 C C . MET B 1 33 ? -14.68 -12.07 -1.121 1 96 33 MET B C 1
ATOM 1637 O O . MET B 1 33 ? -13.695 -12.328 -0.425 1 96 33 MET B O 1
ATOM 1641 N N . THR B 1 34 ? -14.945 -12.672 -2.258 1 97.44 34 THR B N 1
ATOM 1642 C CA . THR B 1 34 ? -14.055 -13.664 -2.838 1 97.44 34 THR B CA 1
ATOM 1643 C C . THR B 1 34 ? -13.672 -13.273 -4.266 1 97.44 34 THR B C 1
ATOM 1645 O O . THR B 1 34 ? -14.539 -12.93 -5.07 1 97.44 34 THR B O 1
ATOM 1648 N N . TYR B 1 35 ? -12.344 -13.414 -4.547 1 97.88 35 TYR B N 1
ATOM 1649 C CA . TYR B 1 35 ? -11.852 -13.156 -5.898 1 97.88 35 TYR B CA 1
ATOM 1650 C C . TYR B 1 35 ? -10.742 -14.133 -6.273 1 97.88 35 TYR B C 1
ATOM 1652 O O . TYR B 1 35 ? -10.297 -14.922 -5.441 1 97.88 35 TYR B O 1
ATOM 1660 N N . PHE B 1 36 ? -10.406 -13.977 -7.574 1 98.38 36 PHE B N 1
ATOM 1661 C CA . PHE B 1 36 ? -9.359 -14.844 -8.102 1 98.38 36 PHE B CA 1
ATOM 1662 C C . PHE B 1 36 ? -8.227 -14.023 -8.703 1 98.38 36 PHE B C 1
ATOM 1664 O O . PHE B 1 36 ? -8.469 -13.094 -9.484 1 98.38 36 PHE B O 1
ATOM 1671 N N . VAL B 1 37 ? -7.082 -14.398 -8.281 1 97.88 37 VAL B N 1
ATOM 1672 C CA . VAL B 1 37 ? -5.879 -13.703 -8.727 1 97.88 37 VAL B CA 1
ATOM 1673 C C . VAL B 1 37 ? -5.156 -14.539 -9.781 1 97.88 37 VAL B C 1
ATOM 1675 O O . VAL B 1 37 ? -4.781 -15.688 -9.523 1 97.88 37 VAL B O 1
ATOM 1678 N N . HIS B 1 38 ? -4.922 -13.945 -10.953 1 97.19 38 HIS B N 1
ATOM 1679 C CA . HIS B 1 38 ? -4.223 -14.609 -12.047 1 97.19 38 HIS B CA 1
ATOM 1680 C C . HIS B 1 38 ? -2.74 -14.25 -12.047 1 97.19 38 HIS B C 1
ATOM 1682 O O . HIS B 1 38 ? -2.369 -13.133 -12.414 1 97.19 38 HIS B O 1
ATOM 1688 N N . CYS B 1 39 ? -1.939 -15.211 -11.625 1 93.94 39 CYS B N 1
ATOM 1689 C CA . CYS B 1 39 ? -0.503 -14.984 -11.5 1 93.94 39 CYS B CA 1
ATOM 1690 C C . CYS B 1 39 ? 0.212 -15.281 -12.812 1 93.94 39 CYS B C 1
ATOM 1692 O O . CYS B 1 39 ? 0.983 -16.234 -12.906 1 93.94 39 CYS B O 1
ATOM 1694 N N . THR B 1 40 ? 0.131 -14.375 -13.758 1 90.06 40 THR B N 1
ATOM 1695 C CA . THR B 1 40 ? 0.71 -14.531 -15.086 1 90.06 40 THR B CA 1
ATOM 1696 C C . THR B 1 40 ? 2.164 -14.07 -15.102 1 90.06 40 THR B C 1
ATOM 1698 O O . THR B 1 40 ? 2.82 -14.031 -14.062 1 90.06 40 THR B O 1
ATOM 1701 N N . ASP B 1 41 ? 2.713 -13.75 -16.266 1 82.69 41 ASP B N 1
ATOM 1702 C CA . ASP B 1 41 ? 4.109 -13.383 -16.469 1 82.69 41 ASP B CA 1
ATOM 1703 C C . ASP B 1 41 ? 4.379 -11.961 -15.992 1 82.69 41 ASP B C 1
ATOM 1705 O O . ASP B 1 41 ? 5.5 -11.461 -16.109 1 82.69 41 ASP B O 1
ATOM 1709 N N . GLU B 1 42 ? 3.469 -11.398 -15.375 1 86.69 42 GLU B N 1
ATOM 1710 C CA . GLU B 1 42 ? 3.648 -10.047 -14.844 1 86.69 42 GLU B CA 1
ATOM 1711 C C . GLU B 1 42 ? 4.219 -10.086 -13.43 1 86.69 42 GLU B C 1
ATOM 1713 O O . GLU B 1 42 ? 3.627 -9.523 -12.508 1 86.69 42 GLU B O 1
ATOM 1718 N N . VAL B 1 43 ? 5.309 -10.828 -13.32 1 90.06 43 VAL B N 1
ATOM 1719 C CA . VAL B 1 43 ? 6.074 -10.977 -12.094 1 90.06 43 VAL B CA 1
ATOM 1720 C C . VAL B 1 43 ? 7.57 -10.898 -12.398 1 90.06 43 VAL B C 1
ATOM 1722 O O . VAL B 1 43 ? 8.016 -11.336 -13.461 1 90.06 43 VAL B O 1
ATOM 1725 N N . ASN B 1 44 ? 8.367 -10.227 -11.508 1 90.19 44 ASN B N 1
ATOM 1726 C CA . ASN B 1 44 ? 9.82 -10.148 -11.633 1 90.19 44 ASN B CA 1
ATOM 1727 C C . ASN B 1 44 ? 10.508 -10.352 -10.289 1 90.19 44 ASN B C 1
ATOM 1729 O O . ASN B 1 44 ? 10.039 -9.844 -9.266 1 90.19 44 ASN B O 1
ATOM 1733 N N . ILE B 1 45 ? 11.641 -11.086 -10.438 1 92.31 45 ILE B N 1
ATOM 1734 C CA . ILE B 1 45 ? 12.555 -11.125 -9.297 1 92.31 45 ILE B CA 1
ATOM 1735 C C . ILE B 1 45 ? 13.438 -9.875 -9.305 1 92.31 45 ILE B C 1
ATOM 1737 O O . ILE B 1 45 ? 14.195 -9.648 -10.258 1 92.31 45 ILE B O 1
ATOM 1741 N N . VAL B 1 46 ? 13.367 -9.133 -8.227 1 91.81 46 VAL B N 1
ATOM 1742 C CA . VAL B 1 46 ? 14.008 -7.824 -8.312 1 91.81 46 VAL B CA 1
ATOM 1743 C C . VAL B 1 46 ? 15.172 -7.758 -7.328 1 91.81 46 VAL B C 1
ATOM 1745 O O . VAL B 1 46 ? 15.969 -6.816 -7.363 1 91.81 46 VAL B O 1
ATOM 1748 N N . ALA B 1 47 ? 15.227 -8.672 -6.465 1 91.31 47 ALA B N 1
ATOM 1749 C CA . ALA B 1 47 ? 16.328 -8.773 -5.516 1 91.31 47 ALA B CA 1
ATOM 1750 C C . ALA B 1 47 ? 16.516 -10.219 -5.055 1 91.31 47 ALA B C 1
ATOM 1752 O O . ALA B 1 47 ? 15.555 -10.984 -4.984 1 91.31 47 ALA B O 1
ATOM 1753 N N . GLY B 1 48 ? 17.75 -10.531 -4.758 1 91.31 48 GLY B N 1
ATOM 1754 C CA . GLY B 1 48 ? 18.047 -11.883 -4.312 1 91.31 48 GLY B CA 1
ATOM 1755 C C . GLY B 1 48 ? 18.391 -12.828 -5.449 1 91.31 48 GLY B C 1
ATOM 1756 O O . GLY B 1 48 ? 18.656 -12.383 -6.57 1 91.31 48 GLY B O 1
ATOM 1757 N N . PRO B 1 49 ? 18.422 -14.086 -5.086 1 86.38 49 PRO B N 1
ATOM 1758 C CA . PRO B 1 49 ? 18.656 -15.07 -6.145 1 86.38 49 PRO B CA 1
ATOM 1759 C C . PRO B 1 49 ? 17.625 -14.969 -7.273 1 86.38 49 PRO B C 1
ATOM 1761 O O . PRO B 1 49 ? 16.438 -14.781 -7.02 1 86.38 49 PRO B O 1
ATOM 1764 N N . GLY B 1 50 ? 18.172 -14.984 -8.539 1 80.94 50 GLY B N 1
ATOM 1765 C CA . GLY B 1 50 ? 17.297 -14.883 -9.695 1 80.94 50 GLY B CA 1
ATOM 1766 C C . GLY B 1 50 ? 17 -13.453 -10.102 1 80.94 50 GLY B C 1
ATOM 1767 O O . GLY B 1 50 ? 16.281 -13.211 -11.078 1 80.94 50 GLY B O 1
ATOM 1768 N N . LYS B 1 51 ? 17.406 -12.312 -9.414 1 80.88 51 LYS B N 1
ATOM 1769 C CA . LYS B 1 51 ? 17.078 -10.891 -9.57 1 80.88 51 LYS B CA 1
ATOM 1770 C C . LYS B 1 51 ? 17.312 -10.43 -11.008 1 80.88 51 LYS B C 1
ATOM 1772 O O . LYS B 1 51 ? 16.75 -9.422 -11.438 1 80.88 51 LYS B O 1
ATOM 1777 N N . ASP B 1 52 ? 17.75 -11.25 -11.773 1 72.06 52 ASP B N 1
ATOM 1778 C CA . ASP B 1 52 ? 17.922 -10.883 -13.18 1 72.06 52 ASP B CA 1
ATOM 1779 C C . ASP B 1 52 ? 17.031 -11.727 -14.086 1 72.06 52 ASP B C 1
ATOM 1781 O O . ASP B 1 52 ? 17.297 -11.875 -15.273 1 72.06 52 ASP B O 1
ATOM 1785 N N . GLY B 1 53 ? 15.922 -12.164 -13.453 1 73.62 53 GLY B N 1
ATOM 1786 C CA . GLY B 1 53 ? 15.039 -13 -14.258 1 73.62 53 GLY B CA 1
ATOM 1787 C C . GLY B 1 53 ? 13.68 -13.227 -13.625 1 73.62 53 GLY B C 1
ATOM 1788 O O . GLY B 1 53 ? 13.266 -12.453 -12.758 1 73.62 53 GLY B O 1
ATOM 1789 N N . ARG B 1 54 ? 12.992 -14.148 -14.375 1 79.81 54 ARG B N 1
ATOM 1790 C CA . ARG B 1 54 ? 11.664 -14.562 -13.945 1 79.81 54 ARG B CA 1
ATOM 1791 C C . ARG B 1 54 ?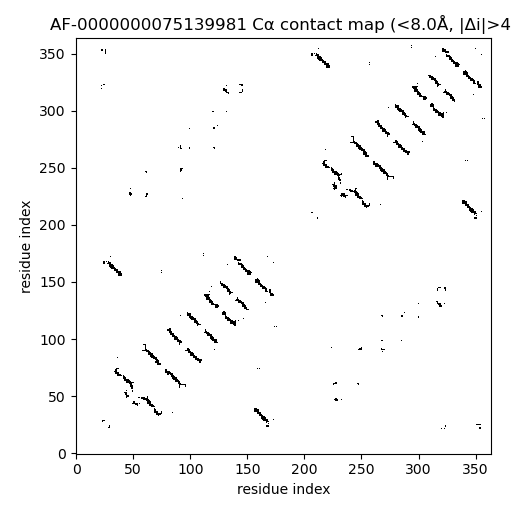 11.633 -16.047 -13.617 1 79.81 54 ARG B C 1
ATOM 1793 O O . ARG B 1 54 ? 10.57 -16.672 -13.648 1 79.81 54 ARG B O 1
ATOM 1800 N N . ASP B 1 55 ? 12.844 -16.609 -13.453 1 84.75 55 ASP B N 1
ATOM 1801 C CA . ASP B 1 55 ? 12.938 -18.031 -13.148 1 84.75 55 ASP B CA 1
ATOM 1802 C C . ASP B 1 55 ? 12.633 -18.297 -11.68 1 84.75 55 ASP B C 1
ATOM 1804 O O . ASP B 1 55 ? 13.539 -18.281 -10.836 1 84.75 55 ASP B O 1
ATOM 1808 N N . LEU B 1 56 ? 11.461 -18.641 -11.383 1 84.12 56 LEU B N 1
ATOM 1809 C CA . LEU B 1 56 ? 10.984 -18.781 -10.016 1 84.12 56 LEU B CA 1
ATOM 1810 C C . LEU B 1 56 ? 11.602 -20 -9.336 1 84.12 56 LEU B C 1
ATOM 1812 O O . LEU B 1 56 ? 11.508 -20.156 -8.117 1 84.12 56 LEU B O 1
ATOM 1816 N N . THR B 1 57 ? 12.266 -20.812 -10.07 1 85.88 57 THR B N 1
ATOM 1817 C CA . THR B 1 57 ? 12.922 -21.969 -9.477 1 85.88 57 THR B CA 1
ATOM 1818 C C . THR B 1 57 ? 14.211 -21.547 -8.766 1 85.88 57 THR B C 1
ATOM 1820 O O . THR B 1 57 ? 14.781 -22.328 -7.992 1 85.88 57 THR B O 1
ATOM 1823 N N . LYS B 1 58 ? 14.602 -20.391 -8.961 1 88.19 58 LYS B N 1
ATOM 1824 C CA . LYS B 1 58 ? 15.859 -19.906 -8.391 1 88.19 58 LYS B CA 1
ATOM 1825 C C . LYS B 1 58 ? 15.617 -19.125 -7.105 1 88.19 58 LYS B C 1
ATOM 1827 O O . LYS B 1 58 ? 16.562 -18.594 -6.504 1 88.19 58 LYS B O 1
ATOM 1832 N N . LEU B 1 59 ? 14.414 -19.094 -6.695 1 90.56 59 LEU B N 1
ATOM 1833 C CA . LEU B 1 59 ? 14.109 -18.312 -5.496 1 90.56 59 LEU B CA 1
ATOM 1834 C C . LEU B 1 59 ? 14.742 -18.953 -4.266 1 90.56 59 LEU B C 1
ATOM 1836 O O . LEU B 1 59 ? 14.781 -20.172 -4.141 1 90.56 59 LEU B O 1
ATOM 1840 N N . ALA B 1 60 ? 15.266 -18.031 -3.416 1 92.94 60 ALA B N 1
ATOM 1841 C CA . ALA B 1 60 ? 15.82 -18.406 -2.119 1 92.94 60 ALA B CA 1
ATOM 1842 C C . ALA B 1 60 ? 15.555 -17.312 -1.078 1 92.94 60 ALA B C 1
ATOM 1844 O O . ALA B 1 60 ? 14.977 -16.281 -1.389 1 92.94 60 ALA B O 1
ATOM 1845 N N . PHE B 1 61 ? 16.016 -17.719 0.159 1 94.06 61 PHE B N 1
ATOM 1846 C CA . PHE B 1 61 ? 15.844 -16.766 1.255 1 94.06 61 PHE B CA 1
ATOM 1847 C C . PHE B 1 61 ? 16.312 -15.375 0.845 1 94.06 61 PHE B C 1
ATOM 1849 O O . PHE B 1 61 ? 17.422 -15.211 0.321 1 94.06 61 PHE B O 1
ATOM 1856 N N . GLY B 1 62 ? 15.398 -14.422 0.974 1 94.25 62 GLY B N 1
ATOM 1857 C CA . GLY B 1 62 ? 15.719 -13.039 0.638 1 94.25 62 GLY B CA 1
ATOM 1858 C C . GLY B 1 62 ? 15.266 -12.648 -0.754 1 94.25 62 GLY B C 1
ATOM 1859 O O . GLY B 1 62 ? 15.297 -11.469 -1.112 1 94.25 62 GLY B O 1
ATOM 1860 N N . SER B 1 63 ? 14.883 -13.609 -1.558 1 95 63 SER B N 1
ATOM 1861 C CA . SER B 1 63 ? 14.352 -13.25 -2.869 1 95 63 SER B CA 1
ATOM 1862 C C . SER B 1 63 ? 13.141 -12.32 -2.742 1 95 63 SER B C 1
ATOM 1864 O O . SER B 1 63 ? 12.289 -12.523 -1.881 1 95 63 SER B O 1
ATOM 1866 N N . THR B 1 64 ? 13.148 -11.297 -3.541 1 95.12 64 THR B N 1
ATOM 1867 C CA . THR B 1 64 ? 12.055 -10.328 -3.582 1 95.12 64 THR B CA 1
ATOM 1868 C C . THR B 1 64 ? 11.43 -10.273 -4.973 1 95.12 64 THR B C 1
ATOM 1870 O O . THR B 1 64 ? 12.125 -10.086 -5.969 1 95.12 64 THR B O 1
ATOM 1873 N N . LEU B 1 65 ? 10.148 -10.461 -4.965 1 95.31 65 LEU B N 1
ATOM 1874 C CA . LEU B 1 65 ? 9.359 -10.414 -6.191 1 95.31 65 LEU B CA 1
ATOM 1875 C C . LEU B 1 65 ? 8.453 -9.188 -6.211 1 95.31 65 LEU B C 1
ATOM 1877 O O . LEU B 1 65 ? 7.957 -8.766 -5.168 1 95.31 65 LEU B O 1
ATOM 1881 N N . VAL B 1 66 ? 8.289 -8.648 -7.398 1 95.94 66 VAL B N 1
ATOM 1882 C CA . VAL B 1 66 ? 7.25 -7.648 -7.641 1 95.94 66 VAL B CA 1
ATOM 1883 C C . VAL B 1 66 ? 6.219 -8.203 -8.625 1 95.94 66 VAL B C 1
ATOM 1885 O O . VAL B 1 66 ? 6.574 -8.898 -9.578 1 95.94 66 VAL B O 1
ATOM 1888 N N . PHE B 1 67 ? 4.98 -7.969 -8.344 1 95.75 67 PHE B N 1
ATOM 1889 C CA . PHE B 1 67 ? 3.959 -8.578 -9.188 1 95.75 67 PHE B CA 1
ATOM 1890 C C . PHE B 1 67 ? 2.842 -7.586 -9.484 1 95.75 67 PHE B C 1
ATOM 1892 O O . PHE B 1 67 ? 2.645 -6.621 -8.742 1 95.75 67 PHE B O 1
ATOM 1899 N N . ASP B 1 68 ? 2.139 -7.766 -10.531 1 96.75 68 ASP B N 1
ATOM 1900 C CA . ASP B 1 68 ? 0.955 -7.082 -11.039 1 96.75 68 ASP B CA 1
ATOM 1901 C C . ASP B 1 68 ? -0.024 -8.07 -11.672 1 96.75 68 ASP B C 1
ATOM 1903 O O . ASP B 1 68 ? 0.164 -8.5 -12.812 1 96.75 68 ASP B O 1
ATOM 1907 N N . ASN B 1 69 ? -1.098 -8.328 -10.898 1 97 69 ASN B N 1
ATOM 1908 C CA . ASN B 1 69 ? -1.966 -9.43 -11.297 1 97 69 ASN B CA 1
ATOM 1909 C C . ASN B 1 69 ? -3.383 -8.945 -11.594 1 97 69 ASN B C 1
ATOM 1911 O O . ASN B 1 69 ? -3.893 -8.047 -10.914 1 97 69 ASN B O 1
ATOM 1915 N N . ASP B 1 70 ? -4.039 -9.703 -12.484 1 97 70 ASP B N 1
ATOM 1916 C CA . ASP B 1 70 ? -5.477 -9.531 -12.656 1 97 70 ASP B CA 1
ATOM 1917 C C . ASP B 1 70 ? -6.246 -10.125 -11.477 1 97 70 ASP B C 1
ATOM 1919 O O . ASP B 1 70 ? -5.895 -11.195 -10.977 1 97 70 ASP B O 1
ATOM 1923 N N . VAL B 1 71 ? -7.227 -9.406 -11.086 1 97.5 71 VAL B N 1
ATOM 1924 C CA . VAL B 1 71 ? -8.188 -9.906 -10.109 1 97.5 71 VAL B CA 1
ATOM 1925 C C . VAL B 1 71 ? -9.562 -10.023 -10.742 1 97.5 71 VAL B C 1
ATOM 1927 O O . VAL B 1 71 ? -10.086 -9.055 -11.297 1 97.5 71 VAL B O 1
ATOM 1930 N N . THR B 1 72 ? -10.195 -11.18 -10.633 1 98.19 72 THR B N 1
ATOM 1931 C CA . THR B 1 72 ? -11.469 -11.43 -11.305 1 98.19 72 THR B CA 1
ATOM 1932 C C . THR B 1 72 ? -12.492 -12.008 -10.328 1 98.19 72 THR B C 1
ATOM 1934 O O . THR B 1 72 ? -12.141 -12.398 -9.211 1 98.19 72 THR B O 1
ATOM 1937 N N . VAL B 1 73 ? -13.75 -12.086 -10.836 1 97.69 73 VAL B N 1
ATOM 1938 C CA . VAL B 1 73 ? -14.828 -12.625 -10.016 1 97.69 73 VAL B CA 1
ATOM 1939 C C . VAL B 1 73 ? -14.75 -14.148 -9.992 1 97.69 73 VAL B C 1
ATOM 1941 O O . VAL B 1 73 ? -15.094 -14.781 -8.984 1 97.69 73 VAL B O 1
ATOM 1944 N N . GLY B 1 74 ? -14.266 -14.742 -11.117 1 97.75 74 GLY B N 1
ATOM 1945 C CA . GLY B 1 74 ? -14.125 -16.188 -11.219 1 97.75 74 GLY B CA 1
ATOM 1946 C C . GLY B 1 74 ? -12.758 -16.625 -11.703 1 97.75 74 GLY B C 1
ATOM 1947 O O . GLY B 1 74 ? -11.938 -15.789 -12.102 1 97.75 74 GLY B O 1
ATOM 1948 N N . PRO B 1 75 ? -12.523 -17.953 -11.703 1 97.31 75 PRO B N 1
ATOM 1949 C CA . PRO B 1 75 ? -11.195 -18.453 -12.039 1 97.31 75 PRO B CA 1
ATOM 1950 C C . PRO B 1 75 ? -10.977 -18.594 -13.539 1 97.31 75 PRO B C 1
ATOM 1952 O O . PRO B 1 75 ? -9.844 -18.781 -13.992 1 97.31 75 PRO B O 1
ATOM 1955 N N . GLU B 1 76 ? -12.055 -18.391 -14.281 1 96.75 76 GLU B N 1
ATOM 1956 C CA . GLU B 1 76 ? -11.914 -18.547 -15.727 1 96.75 76 GLU B CA 1
ATOM 1957 C C . GLU B 1 76 ? -11.172 -17.359 -16.344 1 96.75 76 GLU B C 1
ATOM 1959 O O . GLU B 1 76 ? -11.336 -16.219 -15.891 1 96.75 76 GLU B O 1
ATOM 1964 N N . ARG B 1 77 ? -10.469 -17.609 -17.422 1 90.88 77 ARG B N 1
ATOM 1965 C CA . ARG B 1 77 ? -9.641 -16.594 -18.047 1 90.88 77 ARG B CA 1
ATOM 1966 C C . ARG B 1 77 ? -10.492 -15.43 -18.547 1 90.88 77 ARG B C 1
ATOM 1968 O O . ARG B 1 77 ? -10.016 -14.297 -18.609 1 90.88 77 ARG B O 1
ATOM 1975 N N . ASP B 1 78 ? -11.727 -15.719 -18.938 1 94.25 78 ASP B N 1
ATOM 1976 C CA . ASP B 1 78 ? -12.586 -14.656 -19.469 1 94.25 78 ASP B CA 1
ATOM 1977 C C . ASP B 1 78 ? -13.531 -14.125 -18.391 1 94.25 78 ASP B C 1
ATOM 1979 O O . ASP B 1 78 ? -14.531 -13.477 -18.703 1 94.25 78 ASP B O 1
ATOM 1983 N N . SER B 1 79 ? -13.102 -14.484 -17.234 1 96.62 79 SER B N 1
ATOM 1984 C CA . SER B 1 79 ? -13.914 -14 -16.125 1 96.62 79 SER B CA 1
ATOM 1985 C C . SER B 1 79 ? -13.859 -12.477 -16.016 1 96.62 79 SER B C 1
ATOM 1987 O O . SER B 1 79 ? -12.852 -11.859 -16.375 1 96.62 79 SER B O 1
ATOM 1989 N N . LYS B 1 80 ? -14.992 -11.898 -15.523 1 97.19 80 LYS B N 1
ATOM 1990 C CA . LYS B 1 80 ? -15.086 -10.445 -15.359 1 97.19 80 LYS B CA 1
ATOM 1991 C C . LYS B 1 80 ? -13.961 -9.922 -14.469 1 97.19 80 LYS B C 1
ATOM 1993 O O . LYS B 1 80 ? -13.742 -10.438 -13.375 1 97.19 80 LYS B O 1
ATOM 1998 N N . LEU B 1 81 ? -13.281 -8.914 -14.992 1 97.44 81 LEU B N 1
ATOM 1999 C CA . LEU B 1 81 ? -12.227 -8.219 -14.258 1 97.44 81 LEU B CA 1
ATOM 2000 C C . LEU B 1 81 ? -12.812 -7.332 -13.172 1 97.44 81 LEU B C 1
ATOM 2002 O O . LEU B 1 81 ? -13.766 -6.578 -13.414 1 97.44 81 LEU B O 1
ATOM 2006 N N . VAL B 1 82 ? -12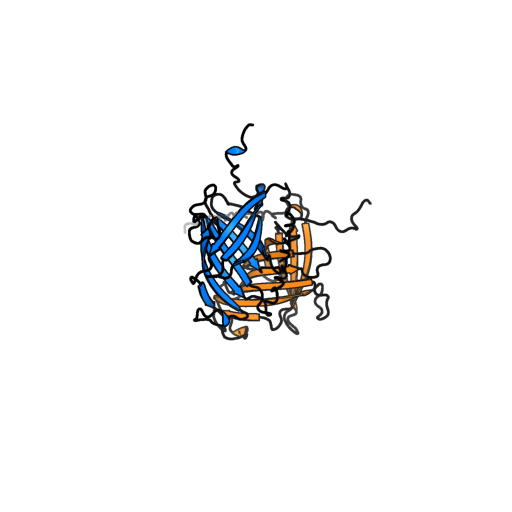.227 -7.43 -11.938 1 97.06 82 VAL B N 1
ATOM 2007 C CA . VAL B 1 82 ? -12.656 -6.562 -10.844 1 97.06 82 VAL B CA 1
ATOM 2008 C C . VAL B 1 82 ? -11.578 -5.527 -10.555 1 97.06 82 VAL B C 1
ATOM 2010 O O . VAL B 1 82 ? -11.867 -4.453 -10.023 1 97.06 82 VAL B O 1
ATOM 2013 N N . GLY B 1 83 ? -10.383 -5.863 -10.828 1 96.12 83 GLY B N 1
ATOM 2014 C CA . GLY B 1 83 ? -9.281 -4.941 -10.578 1 96.12 83 GLY B CA 1
ATOM 2015 C C . GLY B 1 83 ? -7.922 -5.602 -10.672 1 96.12 83 GLY B C 1
ATOM 2016 O O . GLY B 1 83 ? -7.695 -6.453 -11.531 1 96.12 83 GLY B O 1
ATOM 2017 N N . ARG B 1 84 ? -7.004 -5.066 -9.867 1 96.12 84 ARG B N 1
ATOM 2018 C CA . ARG B 1 84 ? -5.617 -5.516 -9.883 1 96.12 84 ARG B CA 1
ATOM 2019 C C . ARG B 1 84 ? -5.121 -5.809 -8.469 1 96.12 84 ARG B C 1
ATOM 2021 O O . ARG B 1 84 ? -5.578 -5.195 -7.504 1 96.12 84 ARG B O 1
ATOM 2028 N N . ARG B 1 85 ? -4.262 -6.664 -8.344 1 97.44 85 ARG B N 1
ATOM 2029 C CA . ARG B 1 85 ? -3.43 -6.875 -7.168 1 97.44 85 ARG B CA 1
ATOM 2030 C C . ARG B 1 85 ? -1.969 -6.551 -7.465 1 97.44 85 ARG B C 1
ATOM 2032 O O . ARG B 1 85 ? -1.352 -7.18 -8.328 1 97.44 85 ARG B O 1
ATOM 2039 N N . GLN B 1 86 ? -1.448 -5.555 -6.809 1 97.56 86 GLN B N 1
ATOM 2040 C CA . GLN B 1 86 ? -0.109 -5.039 -7.07 1 97.56 86 GLN B CA 1
ATOM 2041 C C . GLN B 1 86 ? 0.699 -4.93 -5.777 1 97.56 86 GLN B C 1
ATOM 2043 O O . GLN B 1 86 ? 0.165 -4.543 -4.738 1 97.56 86 GLN B O 1
ATOM 2048 N N . GLY B 1 87 ? 1.982 -5.324 -5.82 1 97.31 87 GLY B N 1
ATOM 2049 C CA . GLY B 1 87 ? 2.83 -5.242 -4.641 1 97.31 87 GLY B CA 1
ATOM 2050 C C . GLY B 1 87 ? 4.082 -6.09 -4.746 1 97.31 87 GLY B C 1
ATOM 2051 O O . GLY B 1 87 ? 4.676 -6.199 -5.824 1 97.31 87 GLY B O 1
ATOM 2052 N N . MET B 1 88 ? 4.504 -6.59 -3.582 1 96.81 88 MET B N 1
ATOM 2053 C CA . MET B 1 88 ? 5.754 -7.348 -3.547 1 96.81 88 MET B CA 1
ATOM 2054 C C . MET B 1 88 ? 5.656 -8.508 -2.566 1 96.81 88 MET B C 1
ATOM 2056 O O . MET B 1 88 ? 4.777 -8.531 -1.706 1 96.81 88 MET B O 1
ATOM 2060 N N . ALA B 1 89 ? 6.539 -9.43 -2.783 1 95.69 89 ALA B N 1
ATOM 2061 C CA . ALA B 1 89 ? 6.715 -10.602 -1.926 1 95.69 89 ALA B CA 1
ATOM 2062 C C . ALA B 1 89 ? 8.195 -10.828 -1.61 1 95.69 89 ALA B C 1
ATOM 2064 O O . ALA B 1 89 ? 9.031 -10.836 -2.514 1 95.69 89 ALA B O 1
ATOM 2065 N N . VAL B 1 90 ? 8.5 -11.023 -0.36 1 95.94 90 VAL B N 1
ATOM 2066 C CA . VAL B 1 90 ? 9.859 -11.32 0.083 1 95.94 90 VAL B CA 1
ATOM 2067 C C . VAL B 1 90 ? 9.898 -12.703 0.733 1 95.94 90 VAL B C 1
ATOM 2069 O O . VAL B 1 90 ? 9.148 -12.977 1.673 1 95.94 90 VAL B O 1
ATOM 2072 N N . MET B 1 91 ? 10.758 -13.523 0.22 1 94.25 91 MET B N 1
ATOM 2073 C CA . MET B 1 91 ? 10.945 -14.797 0.9 1 94.25 91 MET B CA 1
ATOM 2074 C C . MET B 1 91 ? 11.641 -14.602 2.244 1 94.25 91 MET B C 1
ATOM 2076 O O . MET B 1 91 ? 12.836 -14.289 2.293 1 94.25 91 MET B O 1
ATOM 2080 N N . ASP B 1 92 ? 10.914 -14.906 3.309 1 94.19 92 ASP B N 1
ATOM 2081 C CA . ASP B 1 92 ? 11.414 -14.43 4.598 1 94.19 92 ASP B CA 1
ATOM 2082 C C . ASP B 1 92 ? 11.586 -15.586 5.578 1 94.19 92 ASP B C 1
ATOM 2084 O O . ASP B 1 92 ? 11.594 -15.383 6.793 1 94.19 92 ASP B O 1
ATOM 2088 N N . ASN B 1 93 ? 11.547 -16.703 5.094 1 90.31 93 ASN B N 1
ATOM 2089 C CA . ASN B 1 93 ? 11.852 -17.828 5.977 1 90.31 93 ASN B CA 1
ATOM 2090 C C . ASN B 1 93 ? 12.922 -18.734 5.371 1 90.31 93 ASN B C 1
ATOM 2092 O O . ASN B 1 93 ? 12.922 -18.984 4.164 1 90.31 93 ASN B O 1
ATOM 2096 N N . PHE B 1 94 ? 13.672 -19.312 6.195 1 89.88 94 PHE B N 1
ATOM 2097 C CA . PHE B 1 94 ? 14.82 -20.109 5.762 1 89.88 94 PHE B CA 1
ATOM 2098 C C . PHE B 1 94 ? 14.367 -21.375 5.047 1 89.88 94 PHE B C 1
ATOM 2100 O O . PHE B 1 94 ? 15.047 -21.859 4.141 1 89.88 94 PHE B O 1
ATOM 2107 N N . ALA B 1 95 ? 13.234 -21.828 5.352 1 87.12 95 ALA B N 1
ATOM 2108 C CA . ALA B 1 95 ? 12.703 -23.047 4.727 1 87.12 95 ALA B CA 1
ATOM 2109 C C . ALA B 1 95 ? 12.227 -22.766 3.305 1 87.12 95 ALA B C 1
ATOM 2111 O O . ALA B 1 95 ? 12.016 -23.688 2.52 1 87.12 95 ALA B O 1
ATOM 2112 N N . GLY B 1 96 ? 12.062 -21.484 2.969 1 85.12 96 GLY B N 1
ATOM 2113 C CA . GLY B 1 96 ? 11.641 -21.125 1.627 1 85.12 96 GLY B CA 1
ATOM 2114 C C . GLY B 1 96 ? 10.18 -21.422 1.357 1 85.12 96 GLY B C 1
ATOM 2115 O O . GLY B 1 96 ? 9.781 -21.625 0.208 1 85.12 96 GLY B O 1
ATOM 2116 N N . THR B 1 97 ? 9.383 -21.422 2.342 1 83.12 97 THR B N 1
ATOM 2117 C CA . THR B 1 97 ? 7.992 -21.828 2.178 1 83.12 97 THR B CA 1
ATOM 2118 C C . THR B 1 97 ? 7.051 -20.641 2.357 1 83.12 97 THR B C 1
ATOM 2120 O O . THR B 1 97 ? 5.875 -20.719 2 1 83.12 97 THR B O 1
ATOM 2123 N N . ASN B 1 98 ? 7.648 -19.578 2.936 1 89.56 98 ASN B N 1
ATOM 2124 C CA . ASN B 1 98 ? 6.781 -18.438 3.234 1 89.56 98 ASN B CA 1
ATOM 2125 C C . ASN B 1 98 ? 7.32 -17.156 2.623 1 89.56 98 ASN B C 1
ATOM 2127 O O . ASN B 1 98 ? 8.523 -17.016 2.41 1 89.56 98 ASN B O 1
ATOM 2131 N N . TYR B 1 99 ? 6.371 -16.359 2.352 1 93.56 99 TYR B N 1
ATOM 2132 C CA . TYR B 1 99 ? 6.684 -15.008 1.883 1 93.56 99 TYR B CA 1
ATOM 2133 C C . TYR B 1 99 ? 6.07 -13.953 2.799 1 93.56 99 TYR B C 1
ATOM 2135 O O . TYR B 1 99 ? 4.969 -14.141 3.318 1 93.56 99 TYR B O 1
ATOM 2143 N N . TYR B 1 100 ? 6.828 -12.938 3.094 1 96.25 100 TYR B N 1
ATOM 2144 C CA . TYR B 1 100 ? 6.242 -11.688 3.553 1 96.25 100 TYR B CA 1
ATOM 2145 C C . TYR B 1 100 ? 5.59 -10.938 2.396 1 96.25 100 TYR B C 1
ATOM 2147 O O . TYR B 1 100 ? 6.27 -10.508 1.463 1 96.25 100 TYR B O 1
ATOM 2155 N N . LEU B 1 101 ? 4.281 -10.789 2.512 1 97.12 101 LEU B N 1
ATOM 2156 C CA . LEU B 1 101 ? 3.506 -10.172 1.44 1 97.12 101 LEU B CA 1
ATOM 2157 C C . LEU B 1 101 ? 3.137 -8.734 1.793 1 97.12 101 LEU B C 1
ATOM 2159 O O . LEU B 1 101 ? 2.732 -8.453 2.922 1 97.12 101 LEU B O 1
ATOM 2163 N N . LEU B 1 102 ? 3.371 -7.844 0.913 1 97.94 102 LEU B N 1
ATOM 2164 C CA . LEU B 1 102 ? 2.912 -6.457 0.915 1 97.94 102 LEU B CA 1
ATOM 2165 C C . LEU B 1 102 ? 2.213 -6.113 -0.396 1 97.94 102 LEU B C 1
ATOM 2167 O O . LEU B 1 102 ? 2.863 -5.961 -1.432 1 97.94 102 LEU B O 1
ATOM 2171 N N . PHE B 1 103 ? 0.849 -5.945 -0.309 1 97.94 103 PHE B N 1
ATOM 2172 C CA . PHE B 1 103 ? 0.211 -5.664 -1.59 1 97.94 103 PHE B CA 1
ATOM 2173 C C . PHE B 1 103 ? -1.104 -4.922 -1.389 1 97.94 103 PHE B C 1
ATOM 2175 O O . PHE B 1 103 ? -1.649 -4.902 -0.284 1 97.94 103 PHE B O 1
ATOM 2182 N N . THR B 1 104 ? -1.51 -4.316 -2.455 1 98.31 104 THR B N 1
ATOM 2183 C CA . THR B 1 104 ? -2.787 -3.619 -2.553 1 98.31 104 THR B CA 1
ATOM 2184 C C . THR B 1 104 ? -3.699 -4.301 -3.568 1 98.31 104 THR B C 1
ATOM 2186 O O . THR B 1 104 ? -3.262 -4.648 -4.668 1 98.31 104 THR B O 1
ATOM 2189 N N . VAL B 1 105 ? -4.871 -4.52 -3.152 1 98.06 105 VAL B N 1
ATOM 2190 C CA . VAL B 1 105 ? -5.895 -4.879 -4.129 1 98.06 105 VAL B CA 1
ATOM 2191 C C . VAL B 1 105 ? -6.676 -3.633 -4.543 1 98.06 105 VAL B C 1
ATOM 2193 O O . VAL B 1 105 ? -7.305 -2.98 -3.705 1 98.06 105 VAL B O 1
ATOM 2196 N N . ILE B 1 106 ? -6.664 -3.373 -5.789 1 96.69 106 ILE B N 1
ATOM 2197 C CA . ILE B 1 106 ? -7.293 -2.176 -6.336 1 96.69 106 ILE B CA 1
ATOM 2198 C C . ILE B 1 106 ? -8.578 -2.557 -7.062 1 96.69 106 ILE B C 1
ATOM 2200 O O . ILE B 1 106 ? -8.547 -3.311 -8.039 1 96.69 106 ILE B O 1
ATOM 2204 N N . PHE B 1 107 ? -9.648 -1.969 -6.602 1 95.06 107 PHE B N 1
ATOM 2205 C CA . PHE B 1 107 ? -10.953 -2.246 -7.195 1 95.06 107 PHE B CA 1
ATOM 2206 C C . PHE B 1 107 ? -11.312 -1.184 -8.227 1 95.06 107 PHE B C 1
ATOM 2208 O O . PHE B 1 107 ? -11.852 -0.131 -7.875 1 95.06 107 PHE B O 1
ATOM 2215 N N . GLU B 1 108 ? -11.148 -1.555 -9.438 1 91.62 108 GLU B N 1
ATOM 2216 C CA . GLU B 1 108 ? -11.398 -0.639 -10.547 1 91.62 108 GLU B CA 1
ATOM 2217 C C . GLU B 1 108 ? -12.789 -0.856 -11.141 1 91.62 108 GLU B C 1
ATOM 2219 O O . GLU B 1 108 ? -13.406 0.083 -11.641 1 91.62 108 GLU B O 1
ATOM 2224 N N . HIS B 1 109 ? -13.258 -2.031 -11.102 1 91.75 109 HIS B N 1
ATOM 2225 C CA . HIS B 1 109 ? -14.5 -2.408 -11.773 1 91.75 109 HIS B CA 1
ATOM 2226 C C . HIS B 1 109 ? -15.438 -3.143 -10.828 1 91.75 109 HIS B C 1
ATOM 2228 O O . HIS B 1 109 ? -16.281 -3.926 -11.273 1 91.75 109 HIS B O 1
ATOM 2234 N N . HIS B 1 110 ? -15.219 -2.932 -9.633 1 90.19 110 HIS B N 1
ATOM 2235 C CA . HIS B 1 110 ? -16.094 -3.598 -8.672 1 90.19 110 HIS B CA 1
ATOM 2236 C C . HIS B 1 110 ? -17.5 -3.027 -8.719 1 90.19 110 HIS B C 1
ATOM 2238 O O . HIS B 1 110 ? -17.688 -1.817 -8.875 1 90.19 110 HIS B O 1
ATOM 2244 N N . GLU B 1 111 ? -18.5 -3.861 -8.57 1 90.12 111 GLU B N 1
ATOM 2245 C CA . GLU B 1 111 ? -19.891 -3.447 -8.719 1 90.12 111 GLU B CA 1
ATOM 2246 C C . GLU B 1 111 ? -20.344 -2.582 -7.547 1 90.12 111 GLU B C 1
ATOM 2248 O O . GLU B 1 111 ? -21.188 -1.705 -7.707 1 90.12 111 GLU B O 1
ATOM 2253 N N . LYS B 1 112 ? -19.75 -2.812 -6.441 1 91.44 112 LYS B N 1
ATOM 2254 C CA . LYS B 1 112 ? -20.25 -2.166 -5.23 1 91.44 112 LYS B CA 1
ATOM 2255 C C . LYS B 1 112 ? -19.234 -1.176 -4.676 1 91.44 112 LYS B C 1
ATOM 2257 O O . LYS B 1 112 ? -19.609 -0.152 -4.098 1 91.44 112 LYS B O 1
ATOM 2262 N N . TYR B 1 113 ? -17.969 -1.478 -4.836 1 91.81 113 TYR B N 1
ATOM 2263 C CA . TYR B 1 113 ? -16.953 -0.691 -4.133 1 91.81 113 TYR B CA 1
ATOM 2264 C C . TYR B 1 113 ? -15.93 -0.128 -5.105 1 91.81 113 TYR B C 1
ATOM 2266 O O . TYR B 1 113 ? -15.531 -0.804 -6.059 1 91.81 113 TYR B O 1
ATOM 2274 N N . GLN B 1 114 ? -15.578 1.158 -4.73 1 91.81 114 GLN B N 1
ATOM 2275 C CA . GLN B 1 114 ? -14.43 1.797 -5.371 1 91.81 114 GLN B CA 1
ATOM 2276 C C . GLN B 1 114 ? -13.344 2.121 -4.352 1 91.81 114 GLN B C 1
ATOM 2278 O O . GLN B 1 114 ? -13.633 2.578 -3.246 1 91.81 114 GLN B O 1
ATOM 2283 N N . GLY B 1 115 ? -12.148 1.801 -4.746 1 94.19 115 GLY B N 1
ATOM 2284 C CA . GLY B 1 115 ? -11.031 1.988 -3.832 1 94.19 115 GLY B CA 1
ATOM 2285 C C . GLY B 1 115 ? -10.102 0.792 -3.775 1 94.19 115 GLY B C 1
ATOM 2286 O O . GLY B 1 115 ? -9.883 0.118 -4.785 1 94.19 115 GLY B O 1
ATOM 2287 N N . SER B 1 116 ? -9.414 0.676 -2.604 1 96.56 116 SER B N 1
ATOM 2288 C CA . SER B 1 116 ? -8.445 -0.411 -2.496 1 96.56 116 SER B CA 1
ATOM 2289 C C . SER B 1 116 ? -8.359 -0.938 -1.067 1 96.56 116 SER B C 1
ATOM 2291 O O . SER B 1 116 ? -8.805 -0.273 -0.128 1 96.56 116 SER B O 1
ATOM 2293 N N . LEU B 1 117 ? -7.879 -2.111 -0.961 1 97.75 117 LEU B N 1
ATOM 2294 C CA . LEU B 1 117 ? -7.512 -2.709 0.318 1 97.75 117 LEU B CA 1
ATOM 2295 C C . LEU B 1 117 ? -6 -2.902 0.415 1 97.75 117 LEU B C 1
ATOM 2297 O O . LEU B 1 117 ? -5.359 -3.311 -0.556 1 97.75 117 LEU B O 1
ATOM 2301 N N . GLN B 1 118 ? -5.488 -2.611 1.562 1 98.31 118 GLN B N 1
ATOM 2302 C CA . GLN B 1 118 ? -4.074 -2.816 1.853 1 98.31 118 GLN B CA 1
ATOM 2303 C C . GLN B 1 118 ? -3.865 -4.055 2.719 1 98.31 118 GLN B C 1
ATOM 2305 O O . GLN B 1 118 ? -4.48 -4.188 3.779 1 98.31 118 GLN B O 1
ATOM 2310 N N . VAL B 1 119 ? -2.963 -4.965 2.205 1 98.25 119 VAL B N 1
ATOM 2311 C CA . VAL B 1 119 ? -2.734 -6.254 2.854 1 98.25 119 VAL B CA 1
ATOM 2312 C C . VAL B 1 119 ? -1.243 -6.445 3.113 1 98.25 119 VAL B C 1
ATOM 2314 O O . VAL B 1 119 ? -0.412 -6.141 2.254 1 98.25 119 VAL B O 1
ATOM 2317 N N . GLN B 1 120 ? -0.958 -7 4.316 1 97.62 120 GLN B N 1
ATOM 2318 C CA . GLN B 1 120 ? 0.459 -7.246 4.559 1 97.62 120 GLN B CA 1
ATOM 2319 C C . GLN B 1 120 ? 0.655 -8.305 5.641 1 97.62 120 GLN B C 1
ATOM 2321 O O . GLN B 1 120 ? -0.235 -8.531 6.465 1 97.62 120 GLN B O 1
ATOM 2326 N N . GLY B 1 121 ? 1.835 -8.93 5.617 1 95.56 121 GLY B N 1
ATOM 2327 C CA . GLY B 1 121 ? 2.25 -9.883 6.629 1 95.56 121 GLY B CA 1
ATOM 2328 C C . GLY B 1 121 ? 2.852 -11.148 6.047 1 95.56 121 GLY B C 1
ATOM 2329 O O . GLY B 1 121 ? 2.785 -11.367 4.836 1 95.56 121 GLY B O 1
ATOM 2330 N N . THR B 1 122 ? 3.514 -11.844 6.93 1 93.31 122 THR B N 1
ATOM 2331 C CA . THR B 1 122 ? 3.938 -13.18 6.535 1 93.31 122 THR B CA 1
ATOM 2332 C C . THR B 1 122 ? 2.748 -14.133 6.492 1 93.31 122 THR B C 1
ATOM 2334 O O . THR B 1 122 ? 1.933 -14.164 7.418 1 93.31 122 THR B O 1
ATOM 2337 N N . GLU B 1 123 ? 2.678 -14.672 5.301 1 85.69 123 GLU B N 1
ATOM 2338 C CA . GLU B 1 123 ? 1.585 -15.641 5.195 1 85.69 123 GLU B CA 1
ATOM 2339 C C . GLU B 1 123 ? 1.831 -16.859 6.086 1 85.69 123 GLU B C 1
ATOM 2341 O O . GLU B 1 123 ? 2.955 -17.359 6.164 1 85.69 123 GLU B O 1
ATOM 2346 N N . ILE B 1 124 ? 0.916 -17.141 6.883 1 77.62 124 ILE B N 1
ATOM 2347 C CA . ILE B 1 124 ? 1.064 -18.25 7.809 1 77.62 124 ILE B CA 1
ATOM 2348 C C . ILE B 1 124 ? 0.057 -19.344 7.465 1 77.62 124 ILE B C 1
ATOM 2350 O O . ILE B 1 124 ? -1.074 -19.047 7.07 1 77.62 124 ILE B O 1
ATOM 2354 N N . GLY B 1 125 ? 0.423 -20.562 7.621 1 70.81 125 GLY B N 1
ATOM 2355 C CA . GLY B 1 125 ? -0.479 -21.703 7.441 1 70.81 125 GLY B CA 1
ATOM 2356 C C . GLY B 1 125 ? -0.002 -22.688 6.395 1 70.81 125 GLY B C 1
ATOM 2357 O O . GLY B 1 125 ? 0.928 -22.391 5.637 1 70.81 125 GLY B O 1
ATOM 2358 N N . SER B 1 126 ? -0.583 -23.828 6.625 1 68.88 126 SER B N 1
ATOM 2359 C CA . SER B 1 126 ? -0.422 -24.891 5.637 1 68.88 126 SER B CA 1
ATOM 2360 C C . SER B 1 126 ? -1.699 -25.094 4.828 1 68.88 126 SER B C 1
ATOM 2362 O O . SER B 1 126 ? -2.783 -25.234 5.395 1 68.88 126 SER B O 1
ATOM 2364 N N . GLY B 1 127 ? -1.81 -24.875 3.592 1 71.62 127 GLY B N 1
ATOM 2365 C CA . GLY B 1 127 ? -3.021 -24.891 2.787 1 71.62 127 GLY B CA 1
ATOM 2366 C C . GLY B 1 127 ? -3.574 -23.5 2.537 1 71.62 127 GLY B C 1
ATOM 2367 O O . GLY B 1 127 ? -2.979 -22.703 1.801 1 71.62 127 GLY B O 1
ATOM 2368 N N . ALA B 1 128 ? -4.684 -23.281 3.414 1 76.88 128 ALA B N 1
ATOM 2369 C CA . ALA B 1 128 ? -5.176 -21.906 3.373 1 76.88 128 ALA B CA 1
ATOM 2370 C C . ALA B 1 128 ? -4.34 -21 4.27 1 76.88 128 ALA B C 1
ATOM 2372 O O . ALA B 1 128 ? -4.121 -21.312 5.445 1 76.88 128 ALA B O 1
ATOM 2373 N N . ARG B 1 129 ? -3.812 -20.047 3.74 1 90.69 129 ARG B N 1
ATOM 2374 C CA . ARG B 1 129 ? -2.973 -19.094 4.453 1 90.69 129 ARG B CA 1
ATOM 2375 C C . ARG B 1 129 ? -3.764 -17.844 4.836 1 90.69 129 ARG B C 1
ATOM 2377 O O . ARG B 1 129 ? -4.781 -17.547 4.211 1 90.69 129 ARG B O 1
ATOM 2384 N N . GLU B 1 130 ? -3.365 -17.281 5.93 1 93.88 130 GLU B N 1
ATOM 2385 C CA . GLU B 1 130 ? -4.031 -16.078 6.422 1 93.88 130 GLU B CA 1
ATOM 2386 C C . GLU B 1 130 ? -3.07 -14.891 6.465 1 93.88 130 GLU B C 1
ATOM 2388 O O . GLU B 1 130 ? -1.889 -15.047 6.777 1 93.88 130 GLU B O 1
ATOM 2393 N N . ILE B 1 131 ? -3.67 -13.734 6.145 1 95.75 131 ILE B N 1
ATOM 2394 C CA . ILE B 1 131 ? -2.895 -12.5 6.129 1 95.75 131 ILE B CA 1
ATOM 2395 C C . ILE B 1 131 ? -3.789 -11.32 6.516 1 95.75 131 ILE B C 1
ATOM 2397 O O . ILE B 1 131 ? -5.016 -11.406 6.418 1 95.75 131 ILE B O 1
ATOM 2401 N N . THR B 1 132 ? -3.23 -10.242 6.984 1 96.44 132 THR B N 1
ATOM 2402 C CA . THR B 1 132 ? -3.977 -9.156 7.617 1 96.44 132 THR B CA 1
ATOM 2403 C C . THR B 1 132 ? -4.355 -8.094 6.594 1 96.44 132 THR B C 1
ATOM 2405 O O . THR B 1 132 ? -3.551 -7.738 5.73 1 96.44 132 THR B O 1
ATOM 2408 N N . VAL B 1 133 ? -5.559 -7.562 6.672 1 97.5 133 VAL B N 1
ATOM 2409 C CA . VAL B 1 133 ? -5.961 -6.316 6.031 1 97.5 133 VAL B CA 1
ATOM 2410 C C . VAL B 1 133 ? -5.746 -5.148 6.996 1 97.5 133 VAL B C 1
ATOM 2412 O O . VAL B 1 133 ? -6.355 -5.102 8.062 1 97.5 133 VAL B O 1
ATOM 2415 N N . VAL B 1 134 ? -4.961 -4.129 6.562 1 96.81 134 VAL B N 1
ATOM 2416 C CA . VAL B 1 134 ? -4.516 -3.129 7.527 1 96.81 134 VAL B CA 1
ATOM 2417 C C . VAL B 1 134 ? -5.156 -1.779 7.203 1 96.81 134 VAL B C 1
ATOM 2419 O O . VAL B 1 134 ? -5.035 -0.829 7.98 1 96.81 134 VAL B O 1
ATOM 2422 N N . GLY B 1 135 ? -5.812 -1.685 6.121 1 95.69 135 GLY B N 1
ATOM 2423 C CA . GLY B 1 135 ? -6.453 -0.44 5.727 1 95.69 135 GLY B CA 1
ATOM 2424 C C . GLY B 1 135 ? -6.945 -0.451 4.293 1 95.69 135 GLY B C 1
ATOM 2425 O O . GLY B 1 135 ? -7.145 -1.518 3.707 1 95.69 135 GLY B O 1
ATOM 2426 N N . GLY B 1 136 ? -7.215 0.859 3.811 1 96.06 136 GLY B N 1
ATOM 2427 C CA . GLY B 1 136 ? -7.676 1.012 2.441 1 96.06 136 GLY B CA 1
ATOM 2428 C C . GLY B 1 136 ? -7.93 2.457 2.053 1 96.06 136 GLY B C 1
ATOM 2429 O O . GLY B 1 136 ? -7.668 3.369 2.838 1 96.06 136 GLY B O 1
ATOM 2430 N N . THR B 1 137 ? -8.359 2.574 0.808 1 94.69 137 THR B N 1
ATOM 2431 C CA . THR B 1 137 ? -8.688 3.881 0.251 1 94.69 137 THR B CA 1
ATOM 2432 C C . THR B 1 137 ? -10.109 3.889 -0.309 1 94.69 137 THR B C 1
ATOM 2434 O O . THR B 1 137 ? -10.75 2.84 -0.414 1 94.69 137 THR B O 1
ATOM 2437 N N . GLY B 1 138 ? -10.555 5.137 -0.652 1 92.81 138 GLY B N 1
ATOM 2438 C CA . GLY B 1 138 ? -11.891 5.234 -1.206 1 92.81 138 GLY B CA 1
ATOM 2439 C C . GLY B 1 138 ? -12.961 4.691 -0.279 1 92.81 138 GLY B C 1
ATOM 2440 O O . GLY B 1 138 ? -13.023 5.059 0.896 1 92.81 138 GLY B O 1
ATOM 2441 N N . ASP B 1 139 ? -13.773 3.736 -0.824 1 93.56 139 ASP B N 1
ATOM 2442 C CA . ASP B 1 139 ? -14.859 3.16 -0.04 1 93.56 139 ASP B CA 1
ATOM 2443 C C . ASP B 1 139 ? -14.32 2.33 1.122 1 93.56 139 ASP B C 1
ATOM 2445 O O . ASP B 1 139 ? -15.055 2.012 2.059 1 93.56 139 ASP B O 1
ATOM 2449 N N . PHE B 1 140 ? -13.055 2.016 1.049 1 94.56 140 PHE B N 1
ATOM 2450 C CA . PHE B 1 140 ? -12.484 1.133 2.059 1 94.56 140 PHE B CA 1
ATOM 2451 C C . PHE B 1 140 ? -11.648 1.922 3.055 1 94.56 140 PHE B C 1
ATOM 2453 O O . PHE B 1 140 ? -10.867 1.342 3.818 1 94.56 140 PHE B O 1
ATOM 2460 N N . ARG B 1 141 ? -11.742 3.176 3.053 1 94 141 ARG B N 1
ATOM 2461 C CA . ARG B 1 141 ? -11.023 3.965 4.051 1 94 141 ARG B CA 1
ATOM 2462 C C . ARG B 1 141 ? -11.312 3.455 5.461 1 94 141 ARG B C 1
ATOM 2464 O O . ARG B 1 141 ? -12.469 3.299 5.848 1 94 141 ARG B O 1
ATOM 2471 N N . GLY B 1 142 ? -10.18 3.135 6.223 1 92.88 142 GLY B N 1
ATOM 2472 C CA . GLY B 1 142 ? -10.297 2.676 7.598 1 92.88 142 GLY B CA 1
ATOM 2473 C C . GLY B 1 142 ? -10.508 1.179 7.711 1 92.88 142 GLY B C 1
ATOM 2474 O O . GLY B 1 142 ? -10.531 0.63 8.812 1 92.88 142 GLY B O 1
ATOM 2475 N N . ALA B 1 143 ? -10.602 0.503 6.609 1 94.5 143 ALA B N 1
ATOM 2476 C CA . ALA B 1 143 ? -10.945 -0.918 6.609 1 94.5 143 ALA B CA 1
ATOM 2477 C C . ALA B 1 143 ? -9.961 -1.714 7.469 1 94.5 143 ALA B C 1
ATOM 2479 O O . ALA B 1 143 ? -8.758 -1.47 7.434 1 94.5 143 ALA B O 1
ATOM 2480 N N . ARG B 1 144 ? -10.547 -2.625 8.219 1 94.88 144 ARG B N 1
ATOM 2481 C CA . ARG B 1 144 ? -9.82 -3.641 8.977 1 94.88 144 ARG B CA 1
ATOM 2482 C C . ARG B 1 144 ? -10.43 -5.023 8.758 1 94.88 144 ARG B C 1
ATOM 2484 O O . ARG B 1 144 ? -11.648 -5.156 8.617 1 94.88 144 ARG B O 1
ATOM 2491 N N . GLY B 1 145 ? -9.539 -5.984 8.75 1 95.69 145 GLY B N 1
ATOM 2492 C CA . GLY B 1 145 ? -9.977 -7.359 8.57 1 95.69 145 GLY B CA 1
ATOM 2493 C C . GLY B 1 145 ? -8.836 -8.32 8.289 1 95.69 145 GLY B C 1
ATOM 2494 O O . GLY B 1 145 ? -7.723 -8.125 8.789 1 95.69 145 GLY B O 1
ATOM 2495 N N . TYR B 1 146 ? -9.172 -9.383 7.648 1 95.62 146 TYR B N 1
ATOM 2496 C CA . TYR B 1 146 ? -8.164 -10.359 7.242 1 95.62 146 TYR B CA 1
ATOM 2497 C C . TYR B 1 146 ? -8.547 -11.016 5.918 1 95.62 146 TYR B C 1
ATOM 2499 O O . TYR B 1 146 ? -9.656 -10.828 5.422 1 95.62 146 TYR B O 1
ATOM 2507 N N . SER B 1 147 ? -7.617 -11.641 5.363 1 96.31 147 SER B N 1
ATOM 2508 C CA . SER B 1 147 ? -7.801 -12.398 4.129 1 96.31 147 SER B CA 1
ATOM 2509 C C . SER B 1 147 ? -7.203 -13.797 4.246 1 96.31 147 SER B C 1
ATOM 2511 O O . SER B 1 147 ? -6.156 -13.977 4.871 1 96.31 147 SER B O 1
ATOM 2513 N N . THR B 1 148 ? -7.875 -14.703 3.668 1 95.38 148 THR B N 1
ATOM 2514 C CA . THR B 1 148 ? -7.312 -16.031 3.469 1 95.38 148 THR B CA 1
ATOM 2515 C C . THR B 1 148 ? -7.156 -16.344 1.981 1 95.38 148 THR B C 1
ATOM 2517 O O . THR B 1 148 ? -7.855 -15.758 1.147 1 95.38 148 THR B O 1
ATOM 2520 N N . PHE B 1 149 ? -6.148 -17.188 1.653 1 95.06 149 PHE B N 1
ATOM 2521 C CA . PHE B 1 149 ? -5.973 -17.516 0.242 1 95.06 149 PHE B CA 1
ATOM 2522 C C . PHE B 1 149 ? -5.332 -18.875 0.074 1 95.06 149 PHE B C 1
ATOM 2524 O O . PHE B 1 149 ? -4.688 -19.391 0.994 1 95.06 149 PHE B O 1
ATOM 2531 N N . HIS B 1 150 ? -5.574 -19.469 -1.042 1 93.81 150 HIS B N 1
ATOM 2532 C CA . HIS B 1 150 ? -4.98 -20.75 -1.428 1 93.81 150 HIS B CA 1
ATOM 2533 C C . HIS B 1 150 ? -4.852 -20.859 -2.943 1 93.81 150 HIS B C 1
ATOM 2535 O O . HIS B 1 150 ? -5.512 -20.125 -3.682 1 93.81 150 HIS B O 1
ATOM 2541 N N . LEU B 1 151 ? -3.936 -21.719 -3.277 1 93.88 151 LEU B N 1
ATOM 2542 C CA . LEU B 1 151 ? -3.768 -22 -4.699 1 93.88 151 LEU B CA 1
ATOM 2543 C C . LEU B 1 151 ? -4.977 -22.75 -5.25 1 93.88 151 LEU B C 1
ATOM 2545 O O . LEU B 1 151 ? -5.258 -23.875 -4.84 1 93.88 151 LEU B O 1
ATOM 2549 N N . TYR B 1 152 ? -5.691 -22.141 -6.168 1 95.56 152 TYR B N 1
ATOM 2550 C CA . TYR B 1 152 ? -6.855 -22.766 -6.797 1 95.56 152 TYR B CA 1
ATOM 2551 C C . TYR B 1 152 ? -6.426 -23.766 -7.867 1 95.56 152 TYR B C 1
ATOM 2553 O O . TYR B 1 152 ? -6.961 -24.875 -7.934 1 95.56 152 TYR B O 1
ATOM 2561 N N . THR B 1 153 ? -5.516 -23.359 -8.742 1 95.5 153 THR B N 1
ATOM 2562 C CA . THR B 1 153 ? -4.91 -24.219 -9.75 1 95.5 153 THR B CA 1
ATOM 2563 C C . THR B 1 153 ? -3.52 -23.719 -10.125 1 95.5 153 THR B C 1
ATOM 2565 O O . THR B 1 153 ? -3.193 -22.547 -9.906 1 95.5 153 THR B O 1
ATOM 2568 N N . SER B 1 154 ? -2.654 -24.547 -10.641 1 93.81 154 SER B N 1
ATOM 2569 C CA . SER B 1 154 ? -1.33 -24.156 -11.117 1 93.81 154 SER B CA 1
ATOM 2570 C C . SER B 1 154 ? -1.264 -24.172 -12.641 1 93.81 154 SER B C 1
ATOM 2572 O O . SER B 1 154 ? -0.24 -23.812 -13.227 1 93.81 154 SER B O 1
ATOM 2574 N N . ASP B 1 155 ? -2.328 -24.594 -13.234 1 91.25 155 ASP B N 1
ATOM 2575 C CA . ASP B 1 155 ? -2.395 -24.766 -14.688 1 91.25 155 ASP B CA 1
ATOM 2576 C C . ASP B 1 155 ? -3.549 -23.953 -15.273 1 91.25 155 ASP B C 1
ATOM 2578 O O . ASP B 1 155 ? -4.656 -23.969 -14.734 1 91.25 155 ASP B O 1
ATOM 2582 N N . PRO B 1 156 ? -3.316 -23.281 -16.391 1 92.31 156 PRO B N 1
ATOM 2583 C CA . PRO B 1 156 ? -2.082 -23.141 -17.172 1 92.31 156 PRO B CA 1
ATOM 2584 C C . PRO B 1 156 ? -1.055 -22.25 -16.484 1 92.31 156 PRO B C 1
ATOM 2586 O O . PRO B 1 156 ? 0.128 -22.281 -16.828 1 92.31 156 PRO B O 1
ATOM 2589 N N . TYR B 1 157 ? -1.438 -21.438 -15.609 1 91.94 157 TYR B N 1
ATOM 2590 C CA . TYR B 1 157 ? -0.623 -20.656 -14.672 1 91.94 157 TYR B CA 1
ATOM 2591 C C . TYR B 1 157 ? -1.279 -20.609 -13.297 1 91.94 157 TYR B C 1
ATOM 2593 O O . TYR B 1 157 ? -2.467 -20.906 -13.156 1 91.94 157 TYR B O 1
ATOM 2601 N N . PRO B 1 158 ? -0.504 -20.25 -12.328 1 93.75 158 PRO B N 1
ATOM 2602 C CA . PRO B 1 158 ? -1.113 -20.25 -10.992 1 93.75 158 PRO B CA 1
ATOM 2603 C C . PRO B 1 158 ? -2.275 -19.266 -10.867 1 93.75 158 PRO B C 1
ATOM 2605 O O . PRO B 1 158 ? -2.17 -18.125 -11.312 1 93.75 158 PRO B O 1
ATOM 2608 N N . ILE B 1 159 ? -3.381 -19.766 -10.352 1 97.25 159 ILE B N 1
ATOM 2609 C CA . ILE B 1 159 ? -4.527 -18.969 -9.953 1 97.25 159 ILE B CA 1
ATOM 2610 C C . ILE B 1 159 ? -4.781 -19.141 -8.453 1 97.25 159 ILE B C 1
ATOM 2612 O O . ILE B 1 159 ? -4.848 -20.266 -7.957 1 97.25 159 ILE B O 1
ATOM 2616 N N . ILE B 1 160 ? -4.898 -18 -7.75 1 96.62 160 ILE B N 1
ATOM 2617 C CA . ILE B 1 160 ? -5.129 -17.984 -6.309 1 96.62 160 ILE B CA 1
ATOM 2618 C C . ILE B 1 160 ? -6.566 -17.562 -6.02 1 96.62 160 ILE B C 1
ATOM 2620 O O . ILE B 1 160 ? -7.059 -16.594 -6.602 1 96.62 160 ILE B O 1
ATOM 2624 N N . GLN B 1 161 ? -7.242 -18.344 -5.238 1 97.62 161 GLN B N 1
ATOM 2625 C CA . GLN B 1 161 ? -8.484 -17.844 -4.652 1 97.62 161 GLN B CA 1
ATOM 262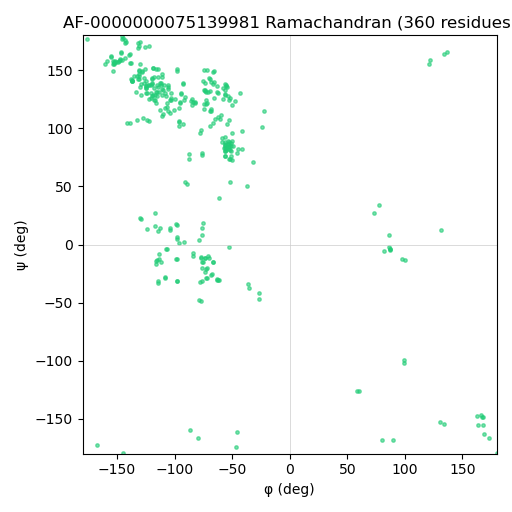6 C C . GLN B 1 161 ? -8.219 -17.047 -3.379 1 97.62 161 GLN B C 1
ATOM 2628 O O . GLN B 1 161 ? -7.578 -17.562 -2.451 1 97.62 161 GLN B O 1
ATOM 2633 N N . GLN B 1 162 ? -8.664 -15.891 -3.324 1 97.31 162 GLN B N 1
ATOM 2634 C CA . GLN B 1 162 ? -8.469 -14.984 -2.199 1 97.31 162 GLN B CA 1
ATOM 2635 C C . GLN B 1 162 ? -9.805 -14.578 -1.582 1 97.31 162 GLN B C 1
ATOM 2637 O O . GLN B 1 162 ? -10.656 -14.008 -2.262 1 97.31 162 GLN B O 1
ATOM 2642 N N . ASP B 1 163 ? -9.898 -14.758 -0.29 1 96.56 163 ASP B N 1
ATOM 2643 C CA . ASP B 1 163 ? -11.094 -14.391 0.465 1 96.56 163 ASP B CA 1
ATOM 2644 C C . ASP B 1 163 ? -10.805 -13.242 1.43 1 96.56 163 ASP B C 1
ATOM 2646 O O . ASP B 1 163 ? -9.828 -13.289 2.182 1 96.56 163 ASP B O 1
ATOM 2650 N N . PHE B 1 164 ? -11.664 -12.289 1.378 1 97.25 164 PHE B N 1
ATOM 2651 C CA . PHE B 1 164 ? -11.547 -11.164 2.299 1 97.25 164 PHE B CA 1
ATOM 2652 C C . PHE B 1 164 ? -12.703 -11.164 3.293 1 97.25 164 PHE B C 1
ATOM 2654 O O . PHE B 1 164 ? -13.852 -11.43 2.922 1 97.25 164 PHE B O 1
ATOM 2661 N N . VAL B 1 165 ? -12.383 -10.875 4.504 1 96.38 165 VAL B N 1
ATOM 2662 C CA . VAL B 1 165 ? -13.32 -10.602 5.586 1 96.38 165 VAL B CA 1
ATOM 2663 C C . VAL B 1 165 ? -13.016 -9.234 6.199 1 96.38 165 VAL B C 1
ATOM 2665 O O . VAL B 1 165 ? -12.016 -9.07 6.906 1 96.38 165 VAL B O 1
ATOM 2668 N N . ILE B 1 166 ? -13.93 -8.273 5.891 1 96.25 166 ILE B N 1
ATOM 2669 C CA . ILE B 1 166 ? -13.719 -6.902 6.344 1 96.25 166 ILE B CA 1
ATOM 2670 C C . ILE B 1 166 ? -14.758 -6.547 7.402 1 96.25 166 ILE B C 1
ATOM 2672 O O . ILE B 1 166 ? -15.953 -6.809 7.223 1 96.25 166 ILE B O 1
ATOM 2676 N N . TYR B 1 167 ? -14.297 -5.949 8.469 1 93.88 167 TYR B N 1
ATOM 2677 C CA . TYR B 1 167 ? -15.219 -5.523 9.516 1 93.88 167 TYR B CA 1
ATOM 2678 C C . TYR B 1 167 ? -16.031 -4.32 9.07 1 93.88 167 TYR B C 1
ATOM 2680 O O . TYR B 1 167 ? -15.484 -3.252 8.797 1 93.88 167 TYR B O 1
ATOM 2688 N N . LYS B 1 168 ? -17.344 -4.48 9.07 1 91.38 168 LYS B N 1
ATOM 2689 C CA . LYS B 1 168 ? -18.234 -3.447 8.547 1 91.38 168 LYS B CA 1
ATOM 2690 C C . LYS B 1 168 ? -18.094 -2.148 9.336 1 91.38 168 LYS B C 1
ATOM 2692 O O . LYS B 1 168 ? -18.25 -1.059 8.781 1 91.38 168 LYS B O 1
ATOM 2697 N N . SER B 1 169 ? -17.781 -2.264 10.547 1 87.56 169 SER B N 1
ATOM 2698 C CA . SER B 1 169 ? -17.688 -1.094 11.414 1 87.56 169 SER B CA 1
ATOM 2699 C C . SER B 1 169 ? -16.438 -0.272 11.109 1 87.56 169 SER B C 1
ATOM 2701 O O . SER B 1 169 ? -16.312 0.868 11.562 1 87.56 169 SER B O 1
ATOM 2703 N N . SER B 1 170 ? -15.602 -0.83 10.352 1 88.88 170 SER B N 1
ATOM 2704 C CA . SER B 1 170 ? -14.289 -0.201 10.211 1 88.88 170 SER B CA 1
ATOM 2705 C C . SER B 1 170 ? -14.219 0.649 8.945 1 88.88 170 SER B C 1
ATOM 2707 O O . SER B 1 170 ? -13.25 1.384 8.742 1 88.88 170 SER B O 1
ATOM 2709 N N . PHE B 1 171 ? -15.211 0.462 8.102 1 87.62 171 PHE B N 1
ATOM 2710 C CA . PHE B 1 171 ? -15.133 1.192 6.844 1 87.62 171 PHE B CA 1
ATOM 2711 C C . PHE B 1 171 ? -16.516 1.627 6.379 1 87.62 171 PHE B C 1
ATOM 2713 O O . PHE B 1 171 ? -17.516 1.41 7.082 1 87.62 171 PHE B O 1
ATOM 2720 N N . ASN B 1 172 ? -16.453 2.383 5.188 1 82.56 172 ASN B N 1
ATOM 2721 C CA . ASN B 1 172 ? -17.719 2.879 4.656 1 82.56 172 ASN B CA 1
ATOM 2722 C C . ASN B 1 172 ? -18.516 1.771 3.975 1 82.56 172 ASN B C 1
ATOM 2724 O O . ASN B 1 172 ? -18.656 1.766 2.75 1 82.56 172 ASN B O 1
ATOM 2728 N N . TYR B 1 173 ? -19.125 1.006 4.82 1 83.94 173 TYR B N 1
ATOM 2729 C CA . TYR B 1 173 ? -19.891 -0.132 4.32 1 83.94 173 TYR B CA 1
ATOM 2730 C C . TYR B 1 173 ? -21.156 0.33 3.613 1 83.94 173 TYR B C 1
ATOM 2732 O O . TYR B 1 173 ? -21.875 1.19 4.121 1 83.94 173 TYR B O 1
ATOM 2740 N N . LYS B 1 174 ? -21.375 -0.214 2.404 1 80.81 174 LYS B N 1
ATOM 2741 C CA . LYS B 1 174 ? -22.578 0.042 1.622 1 80.81 174 LYS B CA 1
ATOM 2742 C C . LYS B 1 174 ? -23.469 -1.199 1.555 1 80.81 174 LYS B C 1
ATOM 2744 O O . LYS B 1 174 ? -23.094 -2.207 0.953 1 80.81 174 LYS B O 1
ATOM 2749 N N . PRO B 1 175 ? -24.641 -1.124 2.191 1 73.06 175 PRO B N 1
ATOM 2750 C CA . PRO B 1 175 ? -25.516 -2.295 2.135 1 73.06 175 PRO B CA 1
ATOM 2751 C C . PRO B 1 175 ? -26.031 -2.58 0.725 1 73.06 175 PRO B C 1
ATOM 2753 O O . PRO B 1 175 ? -26.109 -1.671 -0.104 1 73.06 175 PRO B O 1
ATOM 2756 N N . SER B 1 176 ? -26.094 -3.82 0.343 1 62.81 176 SER B N 1
ATOM 2757 C CA . SER B 1 176 ? -26.688 -4.164 -0.945 1 62.81 176 SER B CA 1
ATOM 2758 C C . SER B 1 176 ? -28.125 -3.678 -1.038 1 62.81 176 SER B C 1
ATOM 2760 O O . SER B 1 176 ? -28.828 -3.607 -0.028 1 62.81 176 SER B O 1
ATOM 2762 N N . ALA B 1 177 ? -28.453 -2.91 -2.062 1 55.53 177 ALA B N 1
ATOM 2763 C CA . ALA B 1 177 ? -29.812 -2.418 -2.285 1 55.53 177 ALA B CA 1
ATOM 2764 C C . ALA B 1 177 ? -30.844 -3.457 -1.862 1 55.53 177 ALA B C 1
ATOM 2766 O O . ALA B 1 177 ? -31.953 -3.105 -1.427 1 55.53 177 ALA B O 1
ATOM 2767 N N . ASP B 1 178 ? -30.656 -4.738 -2.055 1 45.97 178 ASP B N 1
ATOM 2768 C CA . ASP B 1 178 ? -31.734 -5.688 -1.791 1 45.97 178 ASP B CA 1
ATOM 2769 C C . ASP B 1 178 ? -31.984 -5.836 -0.291 1 45.97 178 ASP B C 1
ATOM 2771 O O . ASP B 1 178 ? -32.906 -6.562 0.126 1 45.97 178 ASP B O 1
ATOM 2775 N N . SER B 1 179 ? -31.188 -5.547 0.516 1 42.62 179 SER B N 1
ATOM 2776 C CA . SER B 1 179 ? -31.484 -5.762 1.927 1 42.62 179 SER B CA 1
ATOM 2777 C C . SER B 1 179 ? -32.438 -4.691 2.455 1 42.62 179 SER B C 1
ATOM 2779 O O . SER B 1 179 ? -32.344 -4.285 3.617 1 42.62 179 SER B O 1
ATOM 2781 N N . SER B 1 180 ? -33.094 -3.924 1.757 1 35.72 180 SER B N 1
ATOM 2782 C CA . SER B 1 180 ? -34.188 -3.127 2.275 1 35.72 180 SER B CA 1
ATOM 2783 C C . SER B 1 180 ? -35.125 -3.969 3.145 1 35.72 180 SER B C 1
ATOM 2785 O O . SER B 1 180 ? -35.094 -5.199 3.08 1 35.72 180 SER B O 1
ATOM 2787 N N . ASP B 1 181 ? -36.312 -3.326 3.617 1 35.34 181 ASP B N 1
ATOM 2788 C CA . ASP B 1 181 ? -37.5 -3.514 4.477 1 35.34 181 ASP B CA 1
ATOM 2789 C C . ASP B 1 181 ? -38.25 -4.801 4.121 1 35.34 181 ASP B C 1
ATOM 2791 O O . ASP B 1 181 ? -38.906 -4.871 3.092 1 35.34 181 ASP B O 1
ATOM 2795 N N . MET B 1 182 ? -37.656 -6.004 4.074 1 23.89 182 MET B N 1
ATOM 2796 C CA . MET B 1 182 ? -38.781 -6.891 4.402 1 23.89 182 MET B CA 1
ATOM 2797 C C . MET B 1 182 ? -39.031 -6.906 5.902 1 23.89 182 MET B C 1
ATOM 2799 O O . MET B 1 182 ? -38.094 -6.812 6.699 1 23.89 182 MET B O 1
#

Foldseek 3Di:
DPPPPPPPPPPPPPPPPPPPPQPAQVPRDKDKAKKKKFFPLQKAFCDDFVHPDSPPVRDAQFTKMWGKTWIFRDPDPPGHTQFIKTFMWTQHDRVSPKTWTWIKTAGDHHPAFHWIWTWTGIWDDDFKTKTWTDFIDGQTGQKGWIKIKGFPDPPPHTMMMMMTITNPVRGNDDDDVVVPDD/DPPPPPPPPPPPPPPPPPPPPPPALPVNDKDKAKKKKFFDQQKAFCDDFRNVHDPPVRDAQFTKMWGKIWIFRDPDPPGHTQFIKTFMWGQHDHVSPKTWDWIKTAGDRHPFFHWIWTWTGIFDDDFKTKTWTDAIDGQTGQKTWIKIKGFPDPPPHTMMMMMTITNCVRGNDDDDPPPPDD

Radius of gyration: 24.75 Å; Cα contacts (8 Å, |Δi|>4): 891; chains: 2; bounding box: 62×106×84 Å